Protein AF-A0A522ZAG3-F1 (afdb_monomer)

Nearest PDB structures (foldseek):
  4fet-assembly2_A  TM=7.327E-01  e=2.047E-03  Bacillus anthracis
  3m6j-assembly1_A  TM=2.205E-01  e=4.603E+00  Leptospirillum rubarum
  5a0l-assembly2_B  TM=2.179E-01  e=6.734E+00  Streptococcus pyogenes MGAS2096

Secondary structure (DSSP, 8-state):
----HHHHHHHHHHHHHHHTTS-HHHHHHHHHHHHHHHT-HHHH-TTTTTSTTHHHHHHTSTTTSGGGSTT-TTHHHHHHHHHHHHHH----GGGHHHHHHHHHHHTT-S--TTSS--EEEESSPPTT-SSSS-GGGGGSEEEEE-EEE-TTS-EEE-TTSEEEEETTS-TT--------

Solvent-accessible surface area (backbone atoms only — not comparable to full-atom values): 10221 Å² total; per-residue (Å²): 116,53,68,44,74,64,22,35,49,44,46,11,49,46,42,53,54,74,27,63,90,47,56,72,67,56,35,49,41,55,50,41,26,49,52,45,32,20,71,29,53,93,71,46,30,82,92,26,50,68,29,60,51,15,48,32,50,51,53,70,33,85,84,68,40,62,37,72,38,94,86,35,93,46,14,70,58,50,53,50,53,49,55,45,29,78,73,69,53,79,80,60,79,87,47,43,70,34,34,53,50,32,46,34,51,58,72,59,76,50,81,70,82,28,64,67,16,58,45,71,48,61,58,50,71,59,94,85,55,91,62,71,76,57,78,71,60,72,68,26,7,64,44,32,63,38,66,40,68,49,99,87,69,47,83,42,74,28,66,88,31,37,42,24,21,15,91,87,35,50,58,90,46,75,70,74,85,73,84,132

Sequence (180 aa):
MRYNDRDVFIMALTLYGEARGLDLEGQTKVAWVIRNRAERRAFVGSSWLGTEGAVAKVCLMPWQFSCWNDGDPNSGRLHTWLDEFDRRGGANMEILPFINLATSVLEGLVEDITNGADHYHTVRAPSWAQSWPPTWAKAYGVVACDTIVDGDGETIADPRGHVFYSSLVKPGEKSASIPS

Mean predicted aligned error: 4.46 Å

pLDDT: mean 92.25, std 10.92, range [27.86, 98.69]

Radius of gyration: 16.52 Å; Cα contacts (8 Å, |Δi|>4): 287; chains: 1; bounding box: 51×41×45 Å

Structure (mmCIF, N/CA/C/O backbone):
data_AF-A0A522ZAG3-F1
#
_entry.id   AF-A0A522ZAG3-F1
#
loop_
_atom_site.group_PDB
_atom_site.id
_atom_site.type_symbol
_atom_site.label_atom_id
_atom_site.label_alt_id
_atom_site.label_comp_id
_atom_site.label_asym_id
_atom_site.label_entity_id
_atom_site.label_seq_id
_atom_site.pdbx_PDB_ins_code
_atom_site.Cartn_x
_atom_site.Cartn_y
_atom_site.Cartn_z
_atom_site.occupancy
_atom_site.B_iso_or_equiv
_atom_site.auth_seq_id
_atom_site.auth_comp_id
_atom_site.auth_asym_id
_atom_site.auth_atom_id
_atom_site.pdbx_PDB_model_num
ATOM 1 N N . MET A 1 1 ? 7.229 13.146 -1.869 1.00 89.19 1 MET A N 1
ATOM 2 C CA . MET A 1 1 ? 8.481 12.371 -1.662 1.00 89.19 1 MET A CA 1
ATOM 3 C C . MET A 1 1 ? 9.235 12.218 -2.982 1.00 89.19 1 MET A C 1
ATOM 5 O O . MET A 1 1 ? 8.628 12.469 -4.011 1.00 89.19 1 MET A O 1
ATOM 9 N N . ARG A 1 2 ? 10.523 11.831 -2.990 1.00 95.25 2 ARG A N 1
ATOM 10 C CA . ARG A 1 2 ? 11.214 11.441 -4.240 1.00 95.25 2 ARG A CA 1
ATOM 11 C C . ARG A 1 2 ? 10.885 9.985 -4.574 1.00 95.25 2 ARG A C 1
ATOM 13 O O . ARG A 1 2 ? 10.856 9.163 -3.663 1.00 95.25 2 ARG A O 1
ATOM 20 N N . TYR A 1 3 ? 10.650 9.684 -5.845 1.00 97.81 3 TYR A N 1
ATOM 21 C CA . TYR A 1 3 ? 10.362 8.339 -6.344 1.00 97.81 3 TYR A CA 1
ATOM 22 C C . TYR A 1 3 ? 10.757 8.239 -7.828 1.00 97.81 3 TYR A C 1
ATOM 24 O O . TYR A 1 3 ? 10.993 9.263 -8.470 1.00 97.81 3 TYR A O 1
ATOM 32 N N . ASN A 1 4 ? 10.853 7.022 -8.363 1.00 97.25 4 ASN A N 1
ATOM 33 C CA . ASN A 1 4 ? 11.115 6.772 -9.786 1.00 97.25 4 ASN A CA 1
ATOM 34 C C . ASN A 1 4 ? 10.059 5.844 -10.415 1.00 97.25 4 ASN A C 1
ATOM 36 O O . ASN A 1 4 ? 9.191 5.313 -9.724 1.00 97.25 4 ASN A O 1
ATOM 40 N N . ASP A 1 5 ? 10.141 5.609 -11.725 1.00 97.00 5 ASP A N 1
ATOM 41 C CA . ASP A 1 5 ? 9.170 4.767 -12.443 1.00 97.00 5 ASP A CA 1
ATOM 42 C C . ASP A 1 5 ? 9.063 3.351 -11.858 1.00 97.00 5 ASP A C 1
ATOM 44 O O . ASP A 1 5 ? 7.985 2.757 -11.836 1.00 97.00 5 ASP A O 1
ATOM 48 N N . ARG A 1 6 ? 10.169 2.815 -11.331 1.00 97.25 6 ARG A N 1
ATOM 49 C CA . ARG A 1 6 ? 10.200 1.488 -10.712 1.00 97.25 6 ARG A CA 1
ATOM 50 C C . ARG A 1 6 ? 9.462 1.460 -9.373 1.00 97.25 6 ARG A C 1
ATOM 52 O O . ARG A 1 6 ? 8.788 0.476 -9.083 1.00 97.25 6 ARG A O 1
ATOM 59 N N . ASP A 1 7 ? 9.548 2.528 -8.579 1.00 98.56 7 ASP A N 1
ATOM 60 C CA . ASP A 1 7 ? 8.745 2.703 -7.362 1.00 98.56 7 ASP A CA 1
ATOM 61 C C . ASP A 1 7 ? 7.246 2.688 -7.682 1.00 98.56 7 ASP A C 1
ATOM 63 O O . ASP A 1 7 ? 6.494 1.944 -7.049 1.00 98.56 7 ASP A O 1
ATOM 67 N N . VAL A 1 8 ? 6.825 3.460 -8.692 1.00 98.38 8 VAL A N 1
ATOM 68 C CA . VAL A 1 8 ? 5.425 3.503 -9.151 1.00 98.38 8 VAL A CA 1
ATOM 69 C C . VAL A 1 8 ? 4.973 2.118 -9.592 1.00 98.38 8 VAL A C 1
ATOM 71 O O . VAL A 1 8 ? 3.916 1.647 -9.174 1.00 98.38 8 VAL A O 1
ATOM 74 N N . PHE A 1 9 ? 5.783 1.445 -10.411 1.00 98.31 9 PHE A N 1
ATOM 75 C CA . PHE A 1 9 ? 5.442 0.137 -10.952 1.00 98.31 9 PHE A CA 1
ATOM 76 C C . PHE A 1 9 ? 5.285 -0.917 -9.850 1.00 98.31 9 PHE A C 1
ATOM 78 O O . PHE A 1 9 ? 4.285 -1.629 -9.806 1.00 98.31 9 PHE A O 1
ATOM 85 N N . ILE A 1 10 ? 6.225 -0.982 -8.905 1.00 98.50 10 ILE A N 1
ATOM 86 C CA . ILE A 1 10 ? 6.167 -1.928 -7.784 1.00 98.50 10 ILE A CA 1
ATOM 87 C C . ILE A 1 10 ? 4.997 -1.620 -6.847 1.00 98.50 10 ILE A C 1
ATOM 89 O O . ILE A 1 10 ? 4.328 -2.544 -6.373 1.00 98.50 10 ILE A O 1
ATOM 93 N N . MET A 1 11 ? 4.715 -0.343 -6.589 1.00 98.69 11 MET A N 1
ATOM 94 C CA . MET A 1 11 ? 3.545 0.051 -5.809 1.00 98.69 11 MET A CA 1
ATOM 95 C C . MET A 1 11 ? 2.251 -0.372 -6.511 1.00 98.69 11 MET A C 1
ATOM 97 O O . MET A 1 11 ? 1.377 -0.948 -5.869 1.00 98.69 11 MET A O 1
ATOM 101 N N . ALA A 1 12 ? 2.152 -0.185 -7.829 1.00 98.56 12 ALA A N 1
ATOM 102 C CA . ALA A 1 12 ? 1.007 -0.627 -8.620 1.00 98.56 12 ALA A CA 1
ATOM 103 C C . ALA A 1 12 ? 0.822 -2.155 -8.589 1.00 98.56 12 ALA A C 1
ATOM 105 O O . ALA A 1 12 ? -0.296 -2.635 -8.406 1.00 98.56 12 ALA A O 1
ATOM 106 N N . LEU A 1 13 ? 1.909 -2.927 -8.702 1.00 98.19 13 LEU A N 1
ATOM 107 C CA . LEU A 1 13 ? 1.881 -4.387 -8.559 1.00 98.19 13 LEU A CA 1
ATOM 108 C C . LEU A 1 13 ? 1.417 -4.823 -7.166 1.00 98.19 13 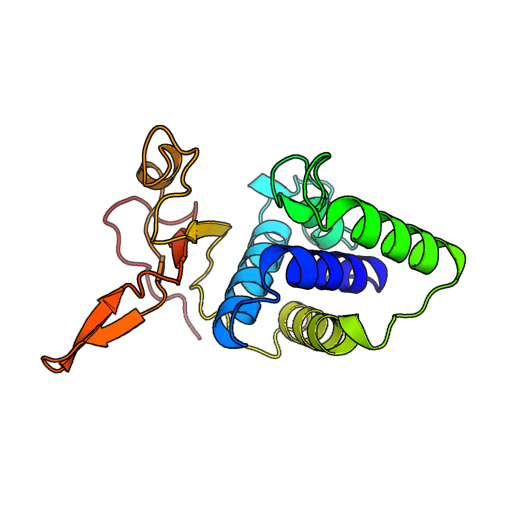LEU A C 1
ATOM 110 O O . LEU A 1 13 ? 0.615 -5.748 -7.038 1.00 98.19 13 LEU A O 1
ATOM 114 N N . THR A 1 14 ? 1.877 -4.122 -6.131 1.00 98.38 14 THR A N 1
ATOM 115 C CA . THR A 1 14 ? 1.467 -4.378 -4.747 1.00 98.38 14 THR A CA 1
ATOM 116 C C . THR A 1 14 ? -0.022 -4.089 -4.561 1.00 98.38 14 THR A C 1
ATOM 118 O O . THR A 1 14 ? -0.739 -4.922 -4.017 1.00 98.38 14 THR A O 1
ATOM 121 N N . LEU A 1 15 ? -0.529 -2.970 -5.088 1.00 98.19 15 LEU A N 1
ATOM 122 C CA . LEU A 1 15 ? -1.960 -2.649 -5.053 1.00 98.19 15 LEU A CA 1
ATOM 123 C C . LEU A 1 15 ? -2.804 -3.670 -5.824 1.00 98.19 15 LEU A C 1
ATOM 125 O O . LEU A 1 15 ? -3.869 -4.064 -5.353 1.00 98.19 15 LEU A O 1
ATOM 129 N N . TYR A 1 16 ? -2.324 -4.148 -6.972 1.00 97.50 16 TYR A N 1
ATOM 130 C CA . TYR A 1 16 ? -2.994 -5.219 -7.704 1.00 97.50 16 TYR A CA 1
ATOM 131 C C . TYR A 1 16 ? -3.060 -6.514 -6.876 1.00 97.50 16 TYR A C 1
ATOM 133 O O . TYR A 1 16 ? -4.100 -7.171 -6.830 1.00 97.50 16 TYR A O 1
ATOM 141 N N . GLY A 1 17 ? -1.963 -6.897 -6.219 1.00 96.00 17 GLY A N 1
ATOM 142 C CA . GLY A 1 17 ? -1.902 -8.111 -5.405 1.00 96.00 17 GLY A CA 1
ATOM 143 C C . GLY A 1 17 ? -2.760 -8.043 -4.141 1.00 96.00 17 GLY A C 1
ATOM 144 O O . GLY A 1 17 ? -3.457 -9.003 -3.820 1.00 96.00 17 GLY A O 1
ATOM 145 N N . GLU A 1 18 ? -2.731 -6.904 -3.457 1.00 94.94 18 GLU A N 1
ATOM 146 C CA . GLU A 1 18 ? -3.302 -6.735 -2.116 1.00 94.94 18 GLU A CA 1
ATOM 147 C C . GLU A 1 18 ? -4.720 -6.153 -2.129 1.00 94.94 18 GLU A C 1
ATOM 149 O O . GLU A 1 18 ? -5.526 -6.464 -1.256 1.00 94.94 18 GLU A O 1
ATOM 154 N N . ALA A 1 19 ? -5.047 -5.310 -3.112 1.00 94.81 19 ALA A N 1
ATOM 155 C CA . ALA A 1 19 ? -6.221 -4.441 -3.053 1.00 94.81 19 ALA A CA 1
ATOM 156 C C . ALA A 1 19 ? -7.123 -4.487 -4.298 1.00 94.81 19 ALA A C 1
ATOM 158 O O . ALA A 1 19 ? -8.147 -3.809 -4.314 1.00 94.81 19 ALA A O 1
ATOM 159 N N . ARG A 1 20 ? -6.832 -5.304 -5.326 1.00 94.62 20 ARG A N 1
ATOM 160 C CA . ARG A 1 20 ? -7.666 -5.351 -6.555 1.00 94.62 20 ARG A CA 1
ATOM 161 C C . ARG A 1 20 ? -9.140 -5.692 -6.323 1.00 94.62 20 ARG A C 1
ATOM 163 O O . ARG A 1 20 ? -9.973 -5.382 -7.164 1.00 94.62 20 ARG A O 1
ATOM 170 N N . GLY A 1 21 ? -9.443 -6.401 -5.235 1.00 92.25 21 GLY A N 1
ATOM 171 C CA . GLY A 1 21 ? -10.807 -6.785 -4.861 1.00 92.25 21 GLY A CA 1
ATOM 172 C C . GLY A 1 21 ? -11.548 -5.727 -4.042 1.00 92.25 21 GLY A C 1
ATOM 173 O O . GLY A 1 21 ? -12.712 -5.940 -3.717 1.00 92.25 21 GLY A O 1
ATOM 174 N N . LEU A 1 22 ? -10.876 -4.631 -3.685 1.00 92.75 22 LEU A N 1
ATOM 175 C CA . LEU A 1 22 ? -11.447 -3.506 -2.951 1.00 92.75 22 LEU A CA 1
ATOM 176 C C . LEU A 1 22 ? -11.963 -2.448 -3.925 1.00 92.75 22 LEU A C 1
ATOM 178 O O . LEU A 1 22 ? -11.565 -2.407 -5.093 1.00 92.75 22 LEU A O 1
ATOM 182 N N . ASP A 1 23 ? -12.829 -1.571 -3.431 1.00 94.19 23 ASP A N 1
ATOM 183 C CA . ASP A 1 23 ? -13.199 -0.357 -4.146 1.00 94.19 23 ASP A CA 1
ATOM 184 C C . ASP A 1 23 ? -12.038 0.656 -4.182 1.00 94.19 23 ASP A C 1
ATOM 186 O O . ASP A 1 23 ? -10.954 0.438 -3.630 1.00 94.19 23 ASP A O 1
ATOM 190 N N . LEU A 1 24 ? -12.250 1.776 -4.877 1.00 96.00 24 LEU A N 1
ATOM 191 C CA . LEU A 1 24 ? -11.217 2.797 -5.045 1.00 96.00 24 LEU A CA 1
ATOM 192 C C . LEU A 1 24 ? -10.775 3.403 -3.704 1.00 96.00 24 LEU A C 1
ATOM 194 O O . LEU A 1 24 ? -9.598 3.723 -3.546 1.00 96.00 24 LEU A O 1
ATOM 198 N N . GLU A 1 25 ? -11.687 3.544 -2.740 1.00 95.69 25 GLU A N 1
ATOM 199 C CA . GLU A 1 25 ? -11.364 4.062 -1.410 1.00 95.69 25 GLU A CA 1
ATOM 200 C C . GLU A 1 25 ? -10.425 3.101 -0.668 1.00 95.69 25 GLU A C 1
ATOM 202 O O . GLU A 1 25 ? -9.361 3.515 -0.204 1.00 95.69 25 GLU A O 1
ATOM 207 N N . GLY A 1 26 ? -10.746 1.804 -0.636 1.00 95.56 26 GLY A N 1
ATOM 208 C CA . GLY A 1 26 ? -9.893 0.782 -0.032 1.00 95.56 26 GLY A CA 1
ATOM 209 C C . GLY A 1 26 ? -8.518 0.685 -0.700 1.00 95.56 26 GLY A C 1
ATOM 210 O O . GLY A 1 26 ? -7.495 0.637 -0.015 1.00 95.56 26 GLY A O 1
ATOM 211 N N . GLN A 1 27 ? -8.464 0.741 -2.035 1.00 97.38 27 GLN A N 1
ATOM 212 C CA . GLN A 1 27 ? -7.196 0.787 -2.777 1.00 97.38 27 GLN A CA 1
ATOM 213 C C . GLN A 1 27 ? -6.372 2.032 -2.418 1.00 97.38 27 GLN A C 1
ATOM 215 O O . GLN A 1 27 ? -5.162 1.937 -2.203 1.00 97.38 27 GLN A O 1
ATOM 220 N N . THR A 1 28 ? -7.026 3.191 -2.301 1.00 98.25 28 THR A N 1
ATOM 221 C CA . THR A 1 28 ? -6.394 4.460 -1.911 1.00 98.25 28 THR A CA 1
ATOM 222 C C . THR A 1 28 ? -5.814 4.380 -0.500 1.00 98.25 28 THR A C 1
ATOM 224 O O . THR A 1 28 ? -4.689 4.824 -0.273 1.00 98.25 28 THR A O 1
ATOM 227 N N . LYS A 1 29 ? -6.524 3.751 0.444 1.00 97.88 29 LYS A N 1
ATOM 228 C CA . LYS A 1 29 ? -6.031 3.540 1.812 1.00 97.88 29 LYS A CA 1
ATOM 229 C C . LYS A 1 29 ? -4.769 2.671 1.843 1.00 97.88 29 LYS A C 1
ATOM 231 O O . LYS A 1 29 ? -3.796 3.025 2.508 1.00 97.88 29 LYS A O 1
ATOM 236 N N . VAL A 1 30 ? -4.733 1.569 1.088 1.00 98.00 30 VAL A N 1
ATOM 237 C CA . VAL A 1 30 ? -3.531 0.714 0.985 1.00 98.00 30 VAL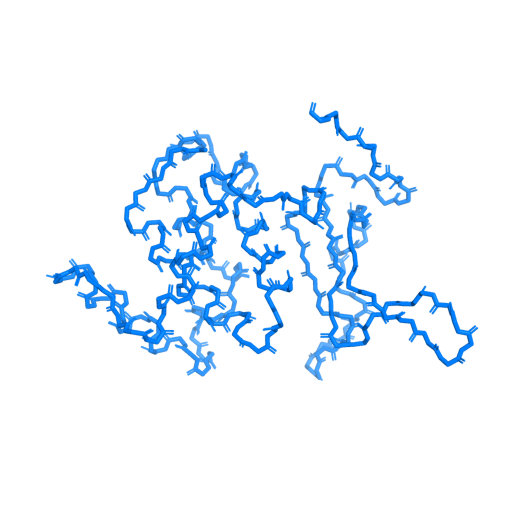 A CA 1
ATOM 238 C C . VAL A 1 30 ? -2.362 1.475 0.346 1.00 98.00 30 VAL A C 1
ATOM 240 O O . VAL A 1 30 ? -1.230 1.390 0.828 1.00 98.00 30 VAL A O 1
ATOM 243 N N . ALA A 1 31 ? -2.630 2.270 -0.693 1.00 98.56 31 ALA A N 1
ATOM 244 C CA . ALA A 1 31 ? -1.625 3.114 -1.334 1.00 98.56 31 ALA A CA 1
ATOM 245 C C . ALA A 1 31 ? -1.010 4.121 -0.345 1.00 98.56 31 ALA A C 1
ATOM 247 O O . ALA A 1 31 ? 0.214 4.272 -0.281 1.00 98.56 31 ALA A O 1
ATOM 248 N N . TRP A 1 32 ? -1.839 4.755 0.483 1.00 98.56 32 TRP A N 1
ATOM 249 C CA . TRP A 1 32 ? -1.371 5.662 1.526 1.00 98.56 32 TRP A CA 1
ATOM 250 C C . TRP A 1 32 ? -0.550 4.968 2.606 1.00 98.56 32 TRP A C 1
ATOM 252 O O . TRP A 1 32 ? 0.491 5.496 2.988 1.00 98.56 32 TRP A O 1
ATOM 262 N N . VAL A 1 33 ? -0.912 3.752 3.025 1.00 98.62 33 VAL A N 1
ATOM 263 C CA . VAL A 1 33 ? -0.074 2.961 3.945 1.00 98.62 33 VAL A CA 1
ATOM 264 C C . VAL A 1 33 ? 1.329 2.739 3.372 1.00 98.62 33 VAL A C 1
ATOM 266 O O . VAL A 1 33 ? 2.317 2.908 4.090 1.00 98.62 33 VAL A O 1
ATOM 269 N N . ILE A 1 34 ? 1.448 2.397 2.084 1.00 98.69 34 ILE A N 1
ATOM 270 C CA . ILE A 1 34 ? 2.752 2.221 1.419 1.00 98.69 34 ILE A CA 1
ATOM 271 C C . ILE A 1 34 ? 3.561 3.523 1.468 1.00 98.69 34 ILE A C 1
ATOM 273 O O . ILE A 1 34 ? 4.721 3.511 1.892 1.00 98.69 34 ILE A O 1
ATOM 277 N N . ARG A 1 35 ? 2.949 4.648 1.081 1.00 98.50 35 ARG A N 1
ATOM 278 C CA . ARG A 1 35 ? 3.596 5.967 1.109 1.00 98.50 35 ARG A CA 1
ATOM 279 C C . ARG A 1 35 ? 4.026 6.360 2.527 1.00 98.50 35 ARG A C 1
ATOM 281 O O . ARG A 1 35 ? 5.183 6.719 2.739 1.00 98.50 35 ARG A O 1
ATOM 288 N N . ASN A 1 36 ? 3.143 6.202 3.508 1.00 98.31 36 ASN A N 1
ATOM 289 C CA . ASN A 1 36 ? 3.397 6.516 4.913 1.00 98.31 36 ASN A CA 1
ATOM 290 C C . ASN A 1 36 ? 4.550 5.688 5.490 1.00 98.31 36 ASN A C 1
ATOM 292 O O . ASN A 1 36 ? 5.375 6.216 6.237 1.00 98.31 36 ASN A O 1
ATOM 296 N N . ARG A 1 37 ? 4.654 4.403 5.129 1.00 98.31 37 ARG A N 1
ATOM 297 C CA . ARG A 1 37 ? 5.810 3.561 5.476 1.00 98.31 37 ARG A CA 1
ATOM 298 C C . ARG A 1 37 ? 7.088 4.063 4.805 1.00 98.31 37 ARG A C 1
ATOM 300 O O . ARG A 1 37 ? 8.125 4.136 5.460 1.00 98.31 37 ARG A O 1
ATOM 307 N N . ALA A 1 38 ? 7.030 4.445 3.530 1.00 98.19 38 ALA A N 1
ATOM 308 C CA . ALA A 1 38 ? 8.201 4.919 2.789 1.00 98.19 38 ALA A CA 1
ATOM 309 C C . ALA A 1 38 ? 8.757 6.250 3.336 1.00 98.19 38 ALA A C 1
ATOM 311 O O . ALA A 1 38 ? 9.957 6.513 3.250 1.00 98.19 38 ALA A O 1
ATOM 312 N N . GLU A 1 39 ? 7.906 7.056 3.972 1.00 97.00 39 GLU A N 1
ATOM 313 C CA . GLU A 1 39 ? 8.272 8.302 4.655 1.00 97.00 39 GLU A CA 1
ATOM 314 C C . GLU A 1 39 ? 8.669 8.095 6.136 1.00 97.00 39 GLU A C 1
ATOM 316 O O . GLU A 1 39 ? 9.029 9.048 6.831 1.00 97.00 39 GLU A O 1
ATOM 321 N N . ARG A 1 40 ? 8.683 6.851 6.640 1.00 95.69 40 ARG A N 1
ATOM 322 C CA . ARG A 1 40 ? 9.041 6.527 8.031 1.00 95.69 40 ARG A CA 1
ATOM 323 C C . ARG A 1 40 ? 10.379 5.814 8.133 1.00 95.69 40 ARG A C 1
ATOM 325 O O . ARG A 1 40 ? 10.555 4.681 7.685 1.00 95.69 40 ARG A O 1
ATOM 332 N N . ARG A 1 41 ? 11.302 6.419 8.890 1.00 95.44 41 ARG A N 1
ATOM 333 C CA . ARG A 1 41 ? 12.617 5.830 9.212 1.00 95.44 41 ARG A CA 1
ATOM 334 C C . ARG A 1 41 ? 12.513 4.417 9.800 1.00 95.44 41 ARG A C 1
ATOM 336 O O . ARG A 1 41 ? 13.399 3.612 9.547 1.00 95.44 41 ARG A O 1
ATOM 343 N N . ALA A 1 42 ? 11.453 4.117 10.554 1.00 94.94 42 ALA A N 1
ATOM 344 C CA . ALA A 1 42 ? 11.228 2.796 11.144 1.00 94.94 42 ALA A CA 1
ATOM 345 C C . ALA A 1 42 ? 11.074 1.674 10.098 1.00 94.94 42 ALA A C 1
ATOM 347 O O . ALA A 1 42 ? 11.430 0.537 10.387 1.00 94.94 42 ALA A O 1
ATOM 348 N N . PHE A 1 43 ? 10.599 1.992 8.889 1.00 95.88 43 PHE A N 1
ATOM 349 C CA . PHE A 1 43 ? 10.402 1.018 7.814 1.00 95.88 43 PHE A CA 1
ATOM 350 C C . PHE A 1 43 ? 11.567 1.021 6.825 1.00 95.88 43 PHE A C 1
ATOM 352 O O . PHE A 1 43 ? 12.082 -0.031 6.462 1.00 95.88 43 PHE A O 1
ATOM 359 N N . VAL A 1 44 ? 12.025 2.196 6.387 1.00 96.25 44 VAL A N 1
ATOM 360 C CA . VAL A 1 44 ? 13.040 2.271 5.320 1.00 96.25 44 VAL A CA 1
ATOM 361 C C . VAL A 1 44 ? 14.472 2.445 5.834 1.00 96.25 44 VAL A C 1
ATOM 363 O O . VAL A 1 44 ? 15.431 2.144 5.123 1.00 96.25 44 VAL A O 1
ATOM 366 N N . GLY A 1 45 ? 14.652 2.861 7.087 1.00 96.12 45 GLY A N 1
ATOM 367 C CA . GLY A 1 45 ? 15.959 3.195 7.646 1.00 96.12 45 GLY A CA 1
ATOM 368 C C . GLY A 1 45 ? 16.529 4.514 7.110 1.00 96.12 45 GLY A C 1
ATOM 369 O O . GLY A 1 45 ? 16.029 5.112 6.160 1.00 96.12 45 GLY A O 1
ATOM 370 N N . SER A 1 46 ? 17.604 4.991 7.739 1.00 95.06 46 SER A N 1
ATOM 371 C CA . SER A 1 46 ? 18.186 6.315 7.460 1.00 95.06 46 SER A CA 1
ATOM 372 C C . SER A 1 46 ? 18.679 6.494 6.022 1.00 95.06 46 SER A C 1
ATOM 374 O O . SER A 1 46 ? 18.570 7.588 5.488 1.00 95.06 46 SER A O 1
ATOM 376 N N . SER A 1 47 ? 19.224 5.440 5.410 1.00 94.31 47 SER A N 1
ATOM 377 C CA . SER A 1 47 ? 19.840 5.507 4.076 1.00 94.31 47 SER A CA 1
ATOM 378 C C . SER A 1 47 ? 18.833 5.618 2.933 1.00 94.31 47 SER A C 1
ATOM 380 O O . SER A 1 47 ? 19.214 6.036 1.848 1.00 94.31 47 SER A O 1
ATOM 382 N N . TRP A 1 48 ? 17.580 5.231 3.173 1.00 94.12 48 TRP A N 1
ATOM 383 C CA . TRP A 1 48 ? 16.513 5.227 2.167 1.00 94.12 48 TRP A CA 1
ATOM 384 C C . TRP A 1 48 ? 15.471 6.321 2.409 1.00 94.12 48 TRP A C 1
ATOM 386 O O . TRP A 1 48 ? 14.633 6.589 1.556 1.00 94.12 48 TRP A O 1
ATOM 396 N N . LEU A 1 49 ? 15.484 6.957 3.582 1.00 95.44 49 LEU A N 1
ATOM 397 C CA . LEU A 1 49 ? 14.497 7.974 3.916 1.00 95.44 49 LEU A CA 1
ATOM 398 C C . LEU A 1 49 ? 14.605 9.166 2.954 1.00 95.44 49 LEU A C 1
ATOM 400 O O . LEU A 1 49 ? 15.635 9.834 2.896 1.00 95.44 49 LEU A O 1
ATOM 404 N N . GLY A 1 50 ? 13.520 9.443 2.227 1.00 92.00 50 GLY A N 1
ATOM 405 C CA . GLY A 1 50 ? 13.451 10.539 1.257 1.00 92.00 50 GLY A CA 1
ATOM 406 C C . GLY A 1 50 ? 14.187 10.275 -0.062 1.00 92.00 50 GLY A C 1
ATOM 407 O O . GLY A 1 50 ? 14.318 11.199 -0.870 1.00 92.00 50 GLY A O 1
ATOM 408 N N . THR A 1 51 ? 14.665 9.050 -0.296 1.00 96.25 51 THR A N 1
ATOM 409 C CA . THR A 1 51 ? 15.309 8.664 -1.555 1.00 96.25 51 THR A CA 1
ATOM 410 C C . THR A 1 51 ? 14.318 8.004 -2.504 1.00 96.25 51 THR A C 1
ATOM 412 O O . THR A 1 51 ? 13.320 7.417 -2.090 1.00 96.25 51 THR A O 1
ATOM 415 N N . GLU A 1 52 ? 14.654 8.031 -3.790 1.00 97.06 52 GLU A N 1
ATOM 416 C CA . GLU A 1 52 ? 14.086 7.092 -4.757 1.00 97.06 52 GLU A CA 1
ATOM 417 C C . GLU A 1 52 ? 14.395 5.651 -4.299 1.00 97.06 52 GLU A C 1
ATOM 419 O O . GLU A 1 52 ? 15.414 5.400 -3.644 1.00 97.06 52 GLU A O 1
ATOM 424 N N . GLY A 1 53 ? 13.500 4.707 -4.579 1.00 97.44 53 GLY A N 1
ATOM 425 C CA . GLY A 1 53 ? 13.592 3.315 -4.135 1.00 97.44 53 GLY A CA 1
ATOM 426 C C . GLY A 1 53 ? 12.998 3.033 -2.750 1.00 97.44 53 GLY A C 1
ATOM 427 O O . GLY A 1 53 ? 12.854 1.866 -2.380 1.00 97.44 53 GLY A O 1
ATOM 428 N N . ALA A 1 54 ? 12.640 4.056 -1.964 1.00 98.12 54 ALA A N 1
ATOM 429 C CA . ALA A 1 54 ? 12.036 3.868 -0.640 1.00 98.12 54 ALA A CA 1
ATOM 430 C C . ALA A 1 54 ? 10.679 3.146 -0.715 1.00 98.12 54 ALA A C 1
ATOM 432 O O . ALA A 1 54 ? 10.377 2.297 0.126 1.00 98.12 54 ALA A O 1
ATOM 433 N N . VAL A 1 55 ? 9.886 3.444 -1.748 1.00 98.62 55 VAL A N 1
ATOM 434 C CA . VAL A 1 55 ? 8.578 2.819 -1.995 1.00 98.62 55 VAL A CA 1
ATOM 435 C C . VAL A 1 55 ? 8.760 1.356 -2.383 1.00 98.62 55 VAL A C 1
ATOM 437 O O . VAL A 1 55 ? 8.169 0.474 -1.756 1.00 98.62 55 VAL A O 1
ATOM 440 N N . ALA A 1 56 ? 9.635 1.079 -3.356 1.00 98.25 56 ALA A N 1
ATOM 441 C CA . ALA A 1 56 ? 9.969 -0.278 -3.766 1.00 98.25 56 ALA A CA 1
ATOM 442 C C . ALA A 1 56 ? 10.487 -1.113 -2.587 1.00 98.25 56 ALA A C 1
ATOM 444 O O . ALA A 1 56 ? 10.089 -2.265 -2.416 1.00 98.25 56 ALA A O 1
ATOM 445 N N . LYS A 1 57 ? 11.328 -0.520 -1.730 1.00 97.69 57 LYS A N 1
ATOM 446 C CA . LYS A 1 57 ? 11.837 -1.166 -0.516 1.00 97.69 57 LYS A CA 1
ATOM 447 C C . LYS A 1 57 ? 10.714 -1.587 0.430 1.00 97.69 57 LYS A C 1
ATOM 449 O O . LYS A 1 57 ? 10.777 -2.691 0.956 1.00 97.69 57 LYS A O 1
ATOM 454 N N . VAL A 1 58 ? 9.727 -0.723 0.670 1.00 98.12 58 VAL A N 1
ATOM 455 C CA . VAL A 1 58 ? 8.570 -1.040 1.524 1.00 98.12 58 VAL A CA 1
ATOM 456 C C . VAL A 1 58 ? 7.754 -2.185 0.936 1.00 98.12 58 VAL A C 1
ATOM 458 O O . VAL A 1 58 ? 7.419 -3.124 1.653 1.00 98.12 58 VAL A O 1
ATOM 461 N N . CYS A 1 59 ? 7.460 -2.115 -0.361 1.00 98.31 59 CYS A N 1
ATOM 462 C CA . CYS A 1 59 ? 6.630 -3.097 -1.051 1.00 98.31 59 CYS A CA 1
ATOM 463 C C . CYS A 1 59 ? 7.266 -4.494 -1.078 1.00 98.31 59 CYS A C 1
ATOM 465 O O . CYS A 1 59 ? 6.597 -5.482 -0.800 1.00 98.31 59 CYS A O 1
ATOM 467 N N . LEU A 1 60 ? 8.566 -4.569 -1.382 1.00 96.81 60 LEU A N 1
ATOM 468 C CA . LEU A 1 60 ? 9.303 -5.827 -1.551 1.00 96.81 60 LEU A CA 1
ATOM 469 C C . LEU A 1 60 ? 9.909 -6.369 -0.251 1.00 96.81 60 LEU A C 1
ATOM 471 O O . LEU A 1 60 ? 10.591 -7.396 -0.264 1.00 96.81 60 LEU A O 1
ATOM 475 N N . MET A 1 61 ? 9.733 -5.674 0.873 1.00 94.44 61 MET A N 1
ATOM 476 C CA . MET A 1 61 ? 10.261 -6.153 2.142 1.00 94.44 61 MET A CA 1
ATOM 477 C C . MET A 1 61 ? 9.536 -7.446 2.552 1.00 94.44 61 MET A C 1
ATOM 479 O O . MET A 1 61 ? 8.301 -7.478 2.534 1.00 94.44 61 MET A O 1
ATOM 483 N N . PRO A 1 62 ? 10.275 -8.491 2.981 1.00 90.06 62 PRO A N 1
ATOM 484 C CA . PRO A 1 62 ? 9.674 -9.753 3.387 1.00 90.06 62 PRO A CA 1
ATOM 485 C C . PRO A 1 62 ? 8.535 -9.553 4.384 1.00 90.06 62 PRO A C 1
ATOM 487 O O . PRO A 1 62 ? 8.679 -8.817 5.366 1.00 90.06 62 PRO A O 1
ATOM 490 N N . TRP A 1 63 ? 7.416 -10.231 4.128 1.00 85.06 63 TRP A N 1
ATOM 491 C CA . TRP A 1 63 ? 6.229 -10.244 4.989 1.00 85.06 63 TRP A CA 1
ATOM 492 C C . TRP A 1 63 ? 5.479 -8.910 5.132 1.00 85.06 63 TRP A C 1
ATOM 494 O O . TRP A 1 63 ? 4.496 -8.873 5.868 1.00 85.06 63 TRP A O 1
ATOM 504 N N . GLN A 1 64 ? 5.886 -7.829 4.449 1.00 92.81 64 GLN A N 1
ATOM 505 C CA . GLN A 1 64 ? 5.137 -6.563 4.488 1.00 92.81 64 GLN A CA 1
ATOM 506 C C . GLN A 1 64 ? 3.869 -6.602 3.638 1.00 92.81 64 GLN A C 1
ATOM 508 O O . GLN A 1 64 ? 2.857 -6.037 4.052 1.00 92.81 64 GLN A O 1
ATOM 513 N N . PHE A 1 65 ? 3.937 -7.273 2.486 1.00 95.25 65 PHE A N 1
ATOM 514 C CA . PHE A 1 65 ? 2.815 -7.515 1.584 1.00 95.25 65 PHE A CA 1
ATOM 515 C C . PHE A 1 65 ? 2.890 -8.956 1.098 1.00 95.25 65 PHE A C 1
ATOM 517 O O . PHE A 1 65 ? 3.875 -9.381 0.488 1.00 95.25 65 PHE A O 1
ATOM 524 N N . SER A 1 66 ? 1.868 -9.730 1.447 1.00 91.19 66 SER A N 1
ATOM 525 C CA . SER A 1 66 ? 1.835 -11.172 1.223 1.00 91.19 66 SER A CA 1
ATOM 526 C C . SER A 1 66 ? 1.843 -11.555 -0.249 1.00 91.19 66 SER A C 1
ATOM 5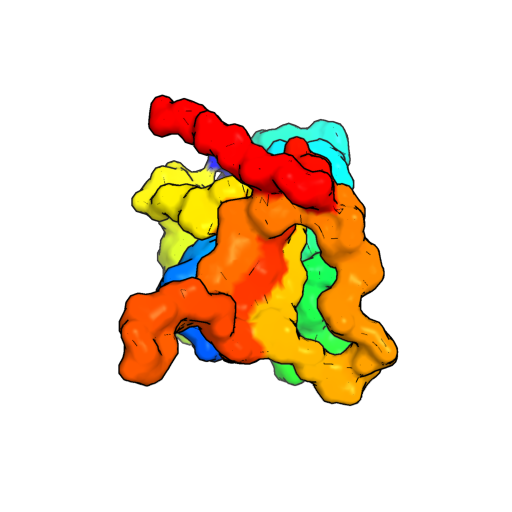28 O O . SER A 1 66 ? 2.376 -12.613 -0.580 1.00 91.19 66 SER A O 1
ATOM 530 N N . CYS A 1 67 ? 1.358 -10.671 -1.126 1.00 94.94 67 CYS A N 1
ATOM 531 C CA . CYS A 1 67 ? 1.298 -10.903 -2.563 1.00 94.94 67 CYS A CA 1
ATOM 532 C C . CYS A 1 67 ? 2.659 -11.198 -3.216 1.00 94.94 67 CYS A C 1
ATOM 534 O O . CYS A 1 67 ? 2.692 -11.767 -4.303 1.00 94.94 67 CYS A O 1
ATOM 536 N N . TRP A 1 68 ? 3.774 -10.829 -2.574 1.00 96.19 68 TRP A N 1
ATOM 537 C CA . TRP A 1 68 ? 5.135 -11.089 -3.061 1.00 96.19 68 TRP A CA 1
ATOM 538 C C . TRP A 1 68 ? 5.735 -12.413 -2.574 1.00 96.19 68 TRP A C 1
ATOM 540 O O . TRP A 1 68 ? 6.759 -12.848 -3.106 1.00 96.19 68 TRP A O 1
ATOM 550 N N . ASN A 1 69 ? 5.137 -13.046 -1.562 1.00 91.50 69 ASN A N 1
ATOM 551 C CA . ASN A 1 69 ? 5.693 -14.234 -0.921 1.00 91.50 69 ASN A CA 1
ATOM 552 C C . ASN A 1 69 ? 5.430 -15.505 -1.738 1.00 91.50 69 ASN A C 1
ATOM 554 O O . ASN A 1 69 ? 4.421 -15.633 -2.436 1.00 91.50 69 ASN A O 1
ATOM 558 N N . ASP A 1 70 ? 6.314 -16.489 -1.586 1.00 84.56 70 ASP A N 1
ATOM 559 C CA . ASP A 1 70 ? 6.120 -17.821 -2.152 1.00 84.56 70 ASP A CA 1
ATOM 560 C C . ASP A 1 70 ? 4.854 -18.468 -1.568 1.00 84.56 70 ASP A C 1
ATOM 562 O O . ASP A 1 70 ? 4.686 -18.568 -0.352 1.00 84.56 70 ASP A O 1
ATOM 566 N N . GLY A 1 71 ? 3.950 -18.904 -2.448 1.00 82.44 71 GLY A N 1
ATOM 567 C CA . GLY A 1 71 ? 2.667 -19.509 -2.078 1.00 82.44 71 GLY A CA 1
ATOM 568 C C . GLY A 1 71 ? 1.457 -18.581 -2.206 1.00 82.44 71 GLY A C 1
ATOM 569 O O . GLY A 1 71 ? 0.332 -19.083 -2.198 1.00 82.44 71 GLY A O 1
ATOM 570 N N . ASP A 1 72 ? 1.651 -17.271 -2.395 1.00 90.12 72 ASP A N 1
ATOM 571 C CA . ASP A 1 72 ? 0.545 -16.400 -2.799 1.00 90.12 72 ASP A CA 1
ATOM 572 C C . ASP A 1 72 ? 0.165 -16.661 -4.274 1.00 90.12 72 ASP A C 1
ATOM 574 O O . ASP A 1 72 ? 1.055 -16.714 -5.132 1.00 90.12 72 ASP A O 1
ATOM 578 N N . PRO A 1 73 ? -1.134 -16.797 -4.615 1.00 90.69 73 PRO A N 1
ATOM 579 C CA . PRO A 1 73 ? -1.570 -17.047 -5.991 1.00 90.69 73 PRO A CA 1
ATOM 580 C C . PRO A 1 73 ? -1.131 -15.983 -7.008 1.00 90.69 73 PRO A C 1
ATOM 582 O O . PRO A 1 73 ? -1.059 -16.274 -8.203 1.00 90.69 73 PRO A O 1
ATOM 585 N N . ASN A 1 74 ? -0.865 -14.752 -6.565 1.00 92.38 74 ASN A N 1
ATOM 586 C CA . ASN A 1 74 ? -0.442 -13.652 -7.426 1.00 92.38 74 ASN A CA 1
ATOM 587 C C . ASN A 1 74 ? 1.080 -13.563 -7.580 1.00 92.38 74 ASN A C 1
ATOM 589 O O . ASN A 1 74 ? 1.531 -13.021 -8.588 1.00 92.38 74 ASN A O 1
ATOM 593 N N . SER A 1 75 ? 1.861 -14.112 -6.644 1.00 94.00 75 SER A N 1
ATOM 594 C CA . SER A 1 75 ? 3.315 -13.899 -6.553 1.00 94.00 75 SER A CA 1
ATOM 595 C C . SER A 1 75 ? 4.045 -14.166 -7.870 1.00 94.00 75 SER A C 1
ATOM 597 O O . SER A 1 75 ? 4.713 -13.279 -8.402 1.00 94.00 75 SER A O 1
ATOM 599 N N . GLY A 1 76 ? 3.824 -15.332 -8.491 1.00 95.06 76 GLY A N 1
ATOM 600 C CA . GLY A 1 76 ? 4.474 -15.673 -9.763 1.00 95.06 76 GLY A CA 1
ATOM 601 C C . GLY A 1 76 ? 4.166 -14.686 -10.898 1.00 95.06 76 GLY A C 1
ATOM 602 O O . GLY A 1 76 ? 5.045 -14.361 -11.698 1.00 95.06 76 GLY A O 1
ATOM 603 N N . ARG A 1 77 ? 2.938 -14.155 -10.951 1.00 94.25 77 ARG A N 1
ATOM 604 C CA . ARG A 1 77 ? 2.540 -13.148 -11.945 1.00 94.25 77 ARG A CA 1
ATOM 605 C C . ARG A 1 77 ? 3.202 -11.800 -11.669 1.00 94.25 77 ARG A C 1
ATOM 607 O O . ARG A 1 77 ? 3.696 -11.185 -12.609 1.00 94.25 77 ARG A O 1
ATOM 614 N N . LEU A 1 78 ? 3.228 -11.359 -10.410 1.00 96.00 78 LEU A N 1
ATOM 615 C CA . LEU A 1 78 ? 3.844 -10.085 -10.028 1.00 96.00 78 LEU A CA 1
ATOM 616 C C . LEU A 1 78 ? 5.344 -10.076 -10.336 1.00 96.00 78 LEU A C 1
ATOM 618 O O . LEU A 1 78 ? 5.821 -9.135 -10.966 1.00 96.00 78 LEU A O 1
ATOM 622 N N . HIS A 1 79 ? 6.064 -11.145 -9.976 1.00 95.94 79 HIS A N 1
ATOM 623 C CA . HIS A 1 79 ? 7.487 -11.296 -10.306 1.00 95.94 79 HIS A CA 1
ATOM 624 C C . HIS A 1 79 ? 7.722 -11.317 -11.819 1.00 95.94 79 HIS A C 1
ATOM 626 O O . HIS A 1 79 ? 8.605 -10.623 -12.308 1.00 95.94 79 HIS A O 1
ATOM 632 N N . THR A 1 80 ? 6.876 -12.021 -12.581 1.00 95.38 80 THR A N 1
ATOM 633 C CA . THR A 1 80 ? 6.968 -12.034 -14.053 1.00 95.38 80 THR A CA 1
ATOM 634 C C . THR A 1 80 ? 6.822 -10.629 -14.644 1.00 95.38 80 THR A C 1
ATOM 636 O O . THR A 1 8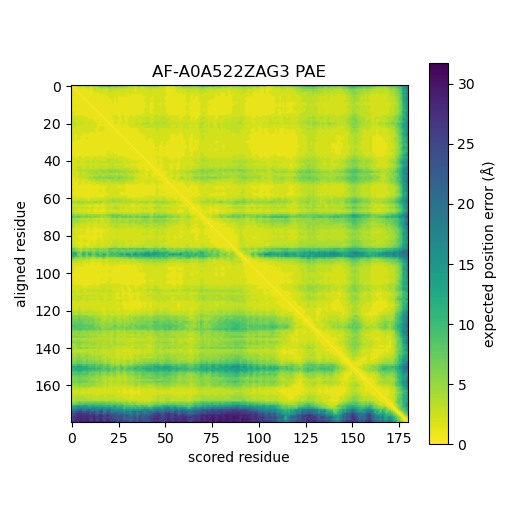0 ? 7.618 -10.229 -15.492 1.00 95.38 80 THR A O 1
ATOM 639 N N . TRP A 1 81 ? 5.826 -9.860 -14.196 1.00 95.81 81 TRP A N 1
ATOM 640 C CA . TRP A 1 81 ? 5.608 -8.497 -14.684 1.00 95.81 81 TRP A CA 1
ATOM 641 C C . TRP A 1 81 ? 6.717 -7.531 -14.263 1.00 95.81 81 TRP A C 1
ATOM 643 O O . TRP A 1 81 ? 7.098 -6.672 -15.057 1.00 95.81 81 TRP A O 1
ATOM 653 N N . LEU A 1 82 ? 7.264 -7.677 -13.052 1.00 96.50 82 LEU A N 1
ATOM 654 C CA . LEU A 1 82 ? 8.408 -6.885 -12.603 1.00 96.50 82 LEU A CA 1
ATOM 655 C C . LEU A 1 82 ? 9.661 -7.177 -13.441 1.00 96.50 82 LEU A C 1
ATOM 657 O O . LEU A 1 82 ? 10.299 -6.242 -13.916 1.00 96.50 82 LEU A O 1
ATOM 661 N N . ASP A 1 83 ? 9.962 -8.450 -13.702 1.00 96.00 83 ASP A N 1
ATOM 662 C CA . ASP A 1 83 ? 11.086 -8.858 -14.554 1.00 96.00 83 ASP A CA 1
ATOM 663 C C . ASP A 1 83 ? 10.937 -8.352 -15.998 1.00 96.00 83 ASP A C 1
ATOM 665 O O . ASP A 1 83 ? 11.918 -8.031 -16.677 1.00 96.00 83 ASP A O 1
ATOM 669 N N . GLU A 1 84 ? 9.709 -8.310 -16.515 1.00 94.75 84 GLU A N 1
ATOM 670 C CA . GLU A 1 84 ? 9.412 -7.734 -17.827 1.00 94.75 84 GLU A CA 1
ATOM 671 C C . GLU A 1 84 ? 9.639 -6.225 -17.858 1.00 94.75 84 GLU A C 1
ATOM 673 O O . GLU A 1 84 ? 10.305 -5.743 -18.782 1.00 94.75 84 GLU A O 1
ATOM 678 N N . PHE A 1 85 ? 9.150 -5.508 -16.846 1.00 95.19 85 PHE A N 1
ATOM 679 C CA . PHE A 1 85 ? 9.372 -4.076 -16.687 1.00 95.19 85 PHE A CA 1
ATOM 680 C C . PHE A 1 85 ? 10.862 -3.747 -16.569 1.00 95.19 85 PHE A C 1
ATOM 682 O O . PHE A 1 85 ? 11.356 -2.907 -17.316 1.00 95.19 85 PHE A O 1
ATOM 689 N N . ASP A 1 86 ? 11.609 -4.461 -15.725 1.00 95.19 86 ASP A N 1
ATOM 690 C CA . ASP A 1 86 ? 13.043 -4.221 -15.530 1.00 95.19 86 ASP A CA 1
ATOM 691 C C . ASP A 1 86 ? 13.850 -4.472 -16.825 1.00 95.19 86 ASP A C 1
ATOM 693 O O . ASP A 1 86 ? 14.859 -3.810 -17.073 1.00 95.19 86 ASP A O 1
ATOM 697 N N . ARG A 1 87 ? 13.401 -5.387 -17.701 1.00 95.12 87 ARG A N 1
ATOM 698 C CA . ARG A 1 87 ? 14.070 -5.673 -18.987 1.00 95.12 87 ARG A CA 1
ATOM 699 C C . ARG A 1 87 ? 13.672 -4.758 -20.140 1.00 95.12 87 ARG A C 1
ATOM 701 O O . ARG A 1 87 ? 14.480 -4.567 -21.048 1.00 95.12 87 ARG A O 1
ATOM 708 N N . ARG A 1 88 ? 12.410 -4.334 -20.213 1.00 92.44 88 ARG A N 1
ATOM 709 C CA . ARG A 1 88 ? 11.834 -3.707 -21.421 1.00 92.44 88 ARG A CA 1
ATOM 710 C C . ARG A 1 88 ? 11.162 -2.362 -21.160 1.00 92.44 88 ARG A C 1
ATOM 712 O O . ARG A 1 88 ? 10.906 -1.637 -22.117 1.00 92.44 88 ARG A O 1
ATOM 719 N N . GLY A 1 89 ? 10.889 -2.036 -19.902 1.00 88.25 89 GLY A N 1
ATOM 720 C CA . GLY A 1 89 ? 10.001 -0.948 -19.512 1.00 88.25 89 GLY A CA 1
ATOM 721 C C . GLY A 1 89 ? 8.546 -1.189 -19.927 1.00 88.25 89 GLY A C 1
ATOM 722 O O . GLY A 1 89 ? 8.207 -2.177 -20.583 1.00 88.25 89 GLY A O 1
ATOM 723 N N . GLY A 1 90 ? 7.682 -0.239 -19.564 1.00 78.81 90 GLY A N 1
ATOM 724 C CA . GLY A 1 90 ? 6.266 -0.236 -19.937 1.00 78.81 90 GLY A CA 1
ATOM 725 C C . GLY A 1 90 ? 5.374 -1.113 -19.053 1.00 78.81 90 GLY A C 1
ATOM 726 O O . GLY A 1 90 ? 5.840 -1.946 -18.283 1.00 78.81 90 GLY A O 1
ATOM 727 N N . ALA A 1 91 ? 4.063 -0.898 -19.154 1.00 76.56 91 ALA A N 1
ATOM 728 C CA . ALA A 1 91 ? 3.066 -1.551 -18.314 1.00 76.56 91 ALA A CA 1
ATOM 729 C C . ALA A 1 91 ? 2.003 -2.287 -19.134 1.00 76.56 91 ALA A C 1
ATOM 731 O O . ALA A 1 91 ? 1.608 -1.838 -20.210 1.00 76.56 91 ALA A O 1
ATOM 732 N N . ASN A 1 92 ? 1.502 -3.399 -18.591 1.00 80.50 92 ASN A N 1
ATOM 733 C CA . ASN A 1 92 ? 0.287 -4.046 -19.083 1.00 80.50 92 ASN A CA 1
ATOM 734 C C . ASN A 1 92 ? -0.932 -3.144 -18.794 1.00 80.50 92 ASN A C 1
ATOM 736 O O . ASN A 1 92 ? -1.032 -2.550 -17.721 1.00 80.50 92 ASN A O 1
ATOM 740 N N . MET A 1 93 ? -1.890 -3.100 -19.724 1.00 87.25 93 MET A N 1
ATOM 741 C CA . MET A 1 93 ? -3.191 -2.442 -19.557 1.00 87.25 93 MET A CA 1
ATOM 742 C C . MET A 1 93 ? -3.908 -2.820 -18.251 1.00 87.25 93 MET A C 1
ATOM 744 O O . MET A 1 93 ? -4.580 -1.977 -17.665 1.00 87.25 93 MET A O 1
ATOM 748 N N . GLU A 1 94 ? -3.747 -4.059 -17.777 1.00 91.12 94 GLU A N 1
ATOM 749 C CA . GLU A 1 94 ? -4.388 -4.560 -16.552 1.00 91.12 94 GLU A CA 1
ATOM 750 C C . GLU A 1 94 ? -3.960 -3.802 -15.284 1.00 91.12 94 GLU A C 1
ATOM 752 O O . GLU A 1 94 ? -4.760 -3.641 -14.365 1.00 91.12 94 GLU A O 1
ATOM 757 N N . ILE A 1 95 ? -2.723 -3.297 -15.236 1.00 94.94 95 ILE A N 1
ATOM 758 C CA . ILE A 1 95 ? -2.191 -2.600 -14.056 1.00 94.94 95 ILE A CA 1
ATOM 759 C C . ILE A 1 95 ? -2.268 -1.072 -14.167 1.00 94.94 95 ILE A C 1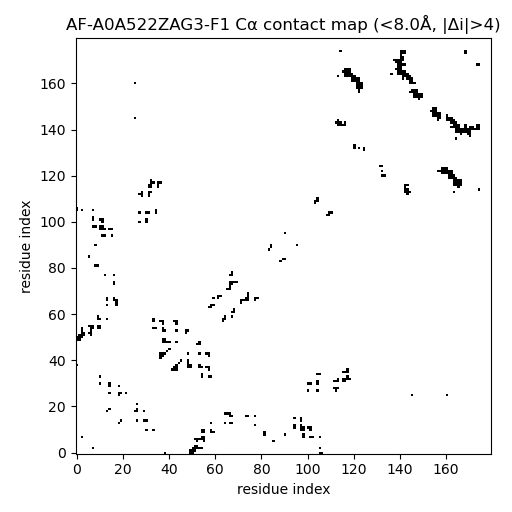
ATOM 761 O O . ILE A 1 95 ? -1.963 -0.377 -13.200 1.00 94.94 95 ILE A O 1
ATOM 765 N N . LEU A 1 96 ? -2.707 -0.528 -15.308 1.00 95.88 96 LEU A N 1
ATOM 766 C CA . LEU A 1 96 ? -2.783 0.922 -15.522 1.00 95.88 96 LEU A CA 1
ATOM 767 C C . LEU A 1 96 ? -3.625 1.675 -14.478 1.00 95.88 96 LEU A C 1
ATOM 769 O O . LEU A 1 96 ? -3.171 2.733 -14.039 1.00 95.88 96 LEU A O 1
ATOM 773 N N . PRO A 1 97 ? -4.795 1.178 -14.022 1.00 97.38 97 PRO A N 1
ATOM 774 C CA . PRO A 1 97 ? -5.542 1.856 -12.961 1.00 97.38 97 PRO A CA 1
ATOM 775 C C . PRO A 1 97 ? -4.730 1.995 -11.666 1.00 97.38 97 PRO A C 1
ATOM 777 O O . PRO A 1 97 ? -4.777 3.035 -11.012 1.00 97.38 97 PRO A O 1
ATOM 780 N N . PHE A 1 98 ? -3.930 0.979 -11.336 1.00 98.38 98 PHE A N 1
ATOM 781 C CA . PHE A 1 98 ? -3.080 0.971 -10.148 1.00 98.38 98 PHE A CA 1
ATOM 782 C C . PHE A 1 98 ? -1.836 1.845 -10.315 1.00 98.38 98 PHE A C 1
ATOM 784 O O . PHE A 1 98 ? -1.404 2.451 -9.341 1.00 98.38 98 PHE A O 1
ATOM 791 N N . ILE A 1 99 ? -1.291 1.961 -11.532 1.00 98.25 99 ILE A N 1
ATOM 792 C CA . ILE A 1 99 ? -0.231 2.931 -11.847 1.00 98.25 99 ILE A CA 1
ATOM 793 C C . ILE A 1 99 ? -0.746 4.350 -11.629 1.00 98.25 99 ILE A C 1
ATOM 795 O O . ILE A 1 99 ? -0.111 5.113 -10.910 1.00 98.25 99 ILE A O 1
ATOM 799 N N . ASN A 1 100 ? -1.922 4.679 -12.173 1.00 98.19 100 ASN A N 1
ATOM 800 C CA . ASN A 1 100 ? -2.520 6.000 -11.991 1.00 98.19 100 ASN A CA 1
ATOM 801 C C . ASN A 1 100 ? -2.735 6.311 -10.507 1.00 98.19 100 ASN A C 1
ATOM 803 O O . ASN A 1 100 ? -2.339 7.378 -10.048 1.00 98.19 100 ASN A O 1
ATOM 807 N N . LEU A 1 101 ? -3.300 5.368 -9.746 1.00 98.69 101 LEU A N 1
ATOM 808 C CA . LEU A 1 101 ? -3.507 5.545 -8.310 1.00 98.69 101 LEU A CA 1
ATOM 809 C C . LEU A 1 101 ? -2.183 5.699 -7.545 1.00 98.69 101 LEU A C 1
ATOM 811 O O . LEU A 1 101 ? -2.061 6.605 -6.721 1.00 98.69 101 LEU A O 1
ATOM 815 N N . ALA A 1 102 ? -1.186 4.855 -7.826 1.00 98.62 102 ALA A N 1
ATOM 816 C CA . ALA A 1 102 ? 0.133 4.941 -7.206 1.00 98.62 102 ALA A CA 1
ATOM 817 C C . ALA A 1 102 ? 0.782 6.303 -7.481 1.00 98.62 102 ALA A C 1
ATOM 819 O O . ALA A 1 102 ? 1.207 6.972 -6.542 1.00 98.62 102 ALA A O 1
ATOM 820 N N . THR A 1 103 ? 0.786 6.762 -8.736 1.00 98.50 103 THR A N 1
ATOM 821 C CA . THR A 1 103 ? 1.280 8.095 -9.104 1.00 98.50 103 THR A CA 1
ATOM 822 C C . THR A 1 103 ? 0.508 9.194 -8.379 1.00 98.50 103 THR A C 1
ATOM 824 O O . THR A 1 103 ? 1.128 10.053 -7.761 1.00 98.50 103 THR A O 1
ATOM 827 N N . SER A 1 104 ? -0.829 9.159 -8.381 1.00 98.56 104 SER A N 1
ATOM 828 C CA . SER A 1 104 ? -1.646 10.170 -7.700 1.00 98.56 104 SER A CA 1
ATOM 829 C C . SER A 1 104 ? -1.354 10.255 -6.202 1.00 98.56 104 SER A C 1
ATOM 831 O O . SER A 1 104 ? -1.258 11.357 -5.664 1.00 98.56 104 SER A O 1
ATOM 833 N N . VAL A 1 105 ? -1.162 9.119 -5.527 1.00 98.62 105 VAL A N 1
ATOM 834 C CA . VAL A 1 105 ? -0.801 9.100 -4.105 1.00 98.62 105 VAL A CA 1
ATOM 835 C C . VAL A 1 105 ? 0.633 9.567 -3.887 1.00 98.62 105 VAL A C 1
ATOM 837 O O . VAL A 1 105 ? 0.858 10.349 -2.971 1.00 98.62 105 VAL A O 1
ATOM 840 N N . LEU A 1 106 ? 1.607 9.161 -4.704 1.00 98.44 106 LEU A N 1
ATOM 841 C CA . LEU A 1 106 ? 3.008 9.582 -4.548 1.00 98.44 106 LEU A CA 1
ATOM 842 C C . LEU A 1 106 ? 3.218 11.081 -4.820 1.00 98.44 106 LEU A C 1
ATOM 844 O O . LEU A 1 106 ? 4.031 11.716 -4.143 1.00 98.44 106 LEU A O 1
ATOM 848 N N . GLU A 1 107 ? 2.434 11.649 -5.739 1.00 97.88 107 GLU A N 1
ATOM 849 C CA . GLU A 1 107 ? 2.369 13.087 -6.032 1.00 97.88 107 GLU A CA 1
ATOM 850 C C . GLU A 1 107 ? 1.543 13.883 -5.006 1.00 97.88 107 GLU A C 1
ATOM 852 O O . GLU A 1 107 ? 1.612 15.108 -4.966 1.00 97.88 107 GLU A O 1
ATOM 857 N N . GLY A 1 108 ? 0.768 13.216 -4.143 1.00 96.19 108 GLY A N 1
ATOM 858 C CA . GLY A 1 108 ? -0.113 13.889 -3.181 1.00 96.19 108 GLY A CA 1
ATOM 859 C C . GLY A 1 108 ? -1.324 14.570 -3.816 1.00 96.19 108 GLY A C 1
ATOM 860 O O . GLY A 1 108 ? -1.829 15.548 -3.277 1.00 96.19 108 GLY A O 1
ATOM 861 N N . LEU A 1 109 ? -1.795 14.053 -4.952 1.00 97.88 109 LEU A N 1
ATOM 862 C CA . LEU A 1 109 ? -2.997 14.528 -5.644 1.00 97.88 109 LEU A CA 1
ATOM 863 C C . LEU A 1 109 ? -4.299 14.000 -5.019 1.00 97.88 109 LEU A C 1
ATOM 865 O O . LEU A 1 109 ? -5.379 14.473 -5.362 1.00 97.88 109 LEU A O 1
ATOM 869 N N . VAL A 1 110 ? -4.202 13.012 -4.130 1.00 96.94 110 VAL A N 1
ATOM 870 C CA . VAL A 1 110 ? -5.317 12.425 -3.373 1.00 96.94 110 VAL A CA 1
ATOM 871 C C . VAL A 1 110 ? -4.977 12.541 -1.897 1.00 96.94 110 VAL A C 1
ATOM 873 O O . VAL A 1 110 ? -3.845 12.249 -1.546 1.00 96.94 110 VAL A O 1
ATOM 876 N N . GLU A 1 111 ? -5.917 12.955 -1.050 1.00 96.62 111 GLU A N 1
ATOM 877 C CA . GLU A 1 111 ? -5.718 13.138 0.398 1.00 96.62 111 GLU A CA 1
ATOM 878 C C . GLU A 1 111 ? -5.474 11.813 1.147 1.00 96.62 111 GLU A C 1
ATOM 880 O O . GLU A 1 111 ? -5.984 10.764 0.742 1.00 96.62 111 GLU A O 1
ATOM 885 N N . ASP A 1 112 ? -4.712 11.856 2.251 1.00 97.25 112 ASP A N 1
ATOM 886 C CA . ASP A 1 112 ? -4.513 10.702 3.142 1.00 97.25 112 ASP A CA 1
ATOM 887 C C . ASP A 1 112 ? -5.742 10.429 4.015 1.00 97.25 112 ASP A C 1
ATOM 889 O O . ASP A 1 112 ? -5.820 10.805 5.185 1.00 97.25 112 ASP A O 1
ATOM 893 N N . ILE A 1 113 ? -6.674 9.665 3.456 1.00 95.25 113 ILE A N 1
ATOM 894 C CA . ILE A 1 113 ? -7.882 9.181 4.136 1.00 95.25 113 ILE A CA 1
ATOM 895 C C . ILE A 1 113 ? -7.615 8.112 5.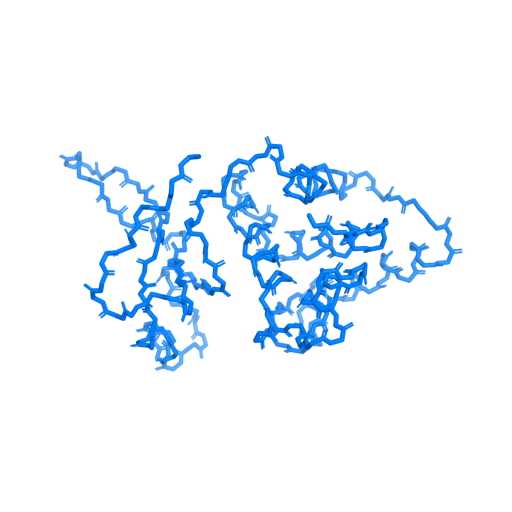216 1.00 95.25 113 ILE A C 1
ATOM 897 O O . ILE A 1 113 ? -8.556 7.574 5.801 1.00 95.25 113 ILE A O 1
ATOM 901 N N . THR A 1 114 ? -6.350 7.774 5.493 1.00 96.00 114 THR A N 1
ATOM 902 C CA . THR A 1 114 ? -5.959 6.859 6.579 1.00 96.00 114 THR A CA 1
ATOM 903 C C . THR A 1 114 ? -5.461 7.575 7.829 1.00 96.00 114 THR A C 1
ATOM 905 O O . THR A 1 114 ? -5.213 6.911 8.835 1.00 96.00 114 THR A O 1
ATOM 908 N N . ASN A 1 115 ? -5.318 8.906 7.791 1.00 93.81 115 ASN A N 1
ATOM 909 C CA . ASN A 1 115 ? -4.762 9.710 8.883 1.00 93.81 115 ASN A CA 1
ATOM 910 C C . ASN A 1 115 ? -3.363 9.237 9.317 1.00 93.81 115 ASN A C 1
ATOM 912 O O . ASN A 1 115 ? -3.088 9.044 10.507 1.00 93.81 115 ASN A O 1
ATOM 916 N N . GLY A 1 116 ? -2.466 9.016 8.355 1.00 96.06 116 GLY A N 1
ATOM 917 C CA . GLY A 1 116 ? -1.110 8.580 8.641 1.00 96.06 116 GLY A CA 1
ATOM 918 C C . GLY A 1 116 ? -1.041 7.126 9.103 1.00 96.06 116 GLY A C 1
ATOM 919 O O . GLY A 1 116 ? -0.254 6.819 10.002 1.00 96.06 116 GLY A O 1
ATOM 920 N N . ALA A 1 117 ? -1.850 6.218 8.559 1.00 97.88 117 ALA A N 1
ATOM 921 C CA . ALA A 1 117 ? -1.724 4.806 8.904 1.00 97.88 117 ALA A CA 1
ATOM 922 C C . ALA A 1 117 ? -0.451 4.188 8.312 1.00 97.88 117 ALA A C 1
ATOM 924 O O . ALA A 1 117 ? -0.052 4.494 7.191 1.00 97.88 117 ALA A O 1
ATOM 925 N N . ASP A 1 118 ? 0.172 3.277 9.055 1.00 97.31 118 ASP A N 1
ATOM 926 C CA . ASP A 1 118 ? 1.286 2.437 8.598 1.00 97.31 118 ASP A CA 1
ATOM 927 C C . ASP A 1 118 ? 1.068 0.944 8.875 1.00 97.31 118 ASP A C 1
ATOM 929 O O . ASP A 1 118 ? 1.879 0.106 8.476 1.00 97.31 118 ASP A O 1
ATOM 933 N N . HIS A 1 119 ? -0.045 0.584 9.507 1.00 96.56 119 HIS A N 1
ATOM 934 C CA . HIS A 1 119 ? -0.490 -0.794 9.649 1.00 96.56 119 HIS A CA 1
ATOM 935 C C . HIS A 1 119 ? -1.983 -0.886 9.358 1.00 96.56 119 HIS A C 1
ATOM 937 O O . HIS A 1 119 ? -2.737 0.056 9.596 1.00 96.56 119 HIS A O 1
ATOM 943 N N . TYR A 1 120 ? -2.415 -2.042 8.872 1.00 96.50 120 TYR A N 1
ATOM 944 C CA . TYR A 1 120 ? -3.825 -2.360 8.722 1.00 96.50 120 TYR A CA 1
ATOM 945 C C . TYR A 1 120 ? -4.043 -3.863 8.847 1.00 96.50 120 TYR A C 1
ATOM 947 O O . TYR A 1 120 ? -3.113 -4.659 8.699 1.00 96.50 120 TYR A O 1
ATOM 955 N N . HIS A 1 121 ? -5.278 -4.247 9.140 1.00 94.81 121 HIS A N 1
ATOM 956 C CA . HIS A 1 121 ? -5.738 -5.624 9.027 1.00 94.81 121 HIS A CA 1
ATOM 957 C C . HIS A 1 121 ? -7.208 -5.644 8.604 1.00 94.81 121 HIS A C 1
ATOM 959 O O . HIS A 1 121 ? -7.930 -4.667 8.803 1.00 94.81 121 HIS A O 1
ATOM 965 N N . THR A 1 122 ? -7.669 -6.762 8.049 1.00 93.75 122 THR A N 1
ATOM 966 C CA . THR A 1 122 ? -9.088 -6.968 7.730 1.00 93.75 122 THR A CA 1
ATOM 967 C C . THR A 1 122 ? -9.935 -6.966 9.002 1.00 93.75 122 THR A C 1
ATOM 969 O O . THR A 1 122 ? -9.510 -7.461 10.046 1.00 93.75 122 THR A O 1
ATOM 972 N N . VAL A 1 123 ? -11.161 -6.453 8.959 1.00 93.31 123 VAL A N 1
ATOM 973 C CA . VAL A 1 123 ? -12.069 -6.532 10.116 1.00 93.31 123 VAL A CA 1
ATOM 974 C C . VAL A 1 123 ? -12.344 -7.999 10.455 1.00 93.31 123 VAL A C 1
ATOM 976 O O . VAL A 1 123 ? -12.181 -8.427 11.600 1.00 93.31 123 VAL A O 1
ATOM 979 N N . ARG A 1 124 ? -12.667 -8.807 9.440 1.00 92.88 124 ARG A N 1
ATOM 980 C CA . ARG A 1 124 ? -12.870 -10.247 9.598 1.00 92.88 124 ARG A CA 1
ATOM 981 C C . ARG A 1 124 ? -11.548 -10.991 9.787 1.00 92.88 124 ARG A C 1
ATOM 983 O O . ARG A 1 124 ? -10.593 -10.790 9.038 1.00 92.88 124 ARG A O 1
ATOM 990 N N . ALA A 1 125 ? -11.546 -11.916 10.744 1.00 92.88 125 ALA A N 1
ATOM 991 C CA . ALA A 1 125 ? -10.437 -12.829 10.979 1.00 92.88 125 ALA A CA 1
ATOM 992 C C . ALA A 1 125 ? -10.188 -13.751 9.766 1.00 92.88 125 ALA A C 1
ATOM 994 O O . ALA A 1 125 ? -11.134 -14.391 9.286 1.00 92.88 125 ALA A O 1
ATOM 995 N N . PRO A 1 126 ? -8.934 -13.879 9.297 1.00 89.25 126 PRO A N 1
ATOM 996 C CA . PRO A 1 126 ? -8.543 -14.932 8.370 1.00 89.25 126 PRO A CA 1
ATOM 997 C C . PRO A 1 126 ? -8.783 -16.314 8.986 1.00 89.25 126 PRO A C 1
ATOM 999 O O . PRO A 1 126 ? -8.560 -16.515 10.179 1.00 89.25 126 PRO A O 1
ATOM 1002 N N . SER A 1 127 ? -9.184 -17.297 8.178 1.00 90.12 127 SER A N 1
ATOM 1003 C CA . SER A 1 127 ? -9.518 -18.650 8.662 1.00 90.12 127 SER A CA 1
ATOM 1004 C 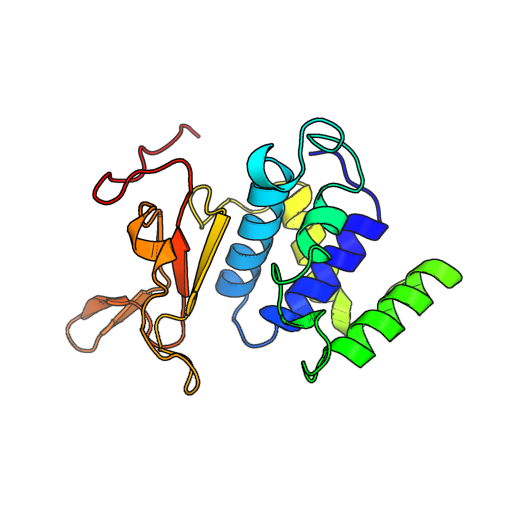C . SER A 1 127 ? -8.347 -19.389 9.317 1.00 90.12 127 SER A C 1
ATOM 1006 O O . SER A 1 127 ? -8.559 -20.309 10.099 1.00 90.12 127 SER A O 1
ATOM 1008 N N . TRP A 1 128 ? -7.117 -19.006 8.981 1.00 85.69 128 TRP A N 1
ATOM 1009 C CA . TRP A 1 128 ? -5.884 -19.581 9.514 1.00 85.69 128 TRP A CA 1
ATOM 1010 C C . TRP A 1 128 ? -5.375 -18.866 10.777 1.00 85.69 128 TRP A C 1
ATOM 1012 O O . TRP A 1 128 ? -4.409 -19.326 11.388 1.00 85.69 128 TRP A O 1
ATOM 1022 N N . ALA A 1 129 ? -5.975 -17.739 11.177 1.00 90.44 129 ALA A N 1
ATOM 1023 C CA . ALA A 1 129 ? -5.494 -16.951 12.306 1.00 90.44 129 ALA A CA 1
ATOM 1024 C C . ALA A 1 129 ? -5.850 -17.616 13.648 1.00 90.44 129 ALA A C 1
ATOM 1026 O O . ALA A 1 129 ? -7.014 -17.880 13.936 1.00 90.44 129 ALA A O 1
ATOM 1027 N N . GLN A 1 130 ? -4.848 -17.837 14.506 1.00 91.38 130 GLN A N 1
ATOM 1028 C CA . GLN A 1 130 ? -5.055 -18.392 15.856 1.00 91.38 130 GLN A CA 1
ATOM 1029 C C . GLN A 1 130 ? -5.644 -17.368 16.840 1.00 91.38 130 GLN A C 1
ATOM 1031 O O . GLN A 1 130 ? -6.278 -17.737 17.823 1.00 91.38 130 GLN A O 1
ATOM 1036 N N . SER A 1 131 ? -5.416 -16.075 16.594 1.00 93.56 131 SER A N 1
ATOM 1037 C CA . SER A 1 131 ? -6.008 -14.968 17.351 1.00 93.56 131 SER A CA 1
ATOM 1038 C C . SER A 1 131 ? -6.293 -13.791 16.421 1.00 93.56 131 SER A C 1
ATOM 1040 O O . SER A 1 131 ? -5.559 -13.577 15.454 1.00 93.56 131 SER A O 1
ATOM 1042 N N . TRP A 1 132 ? -7.366 -13.048 16.708 1.00 93.94 132 TRP A N 1
ATOM 1043 C CA . TRP A 1 132 ? -7.763 -11.862 15.951 1.00 93.94 132 TRP A CA 1
ATOM 1044 C C . TRP A 1 132 ? -8.402 -10.808 16.872 1.00 93.94 132 TRP A C 1
ATOM 1046 O O . TRP A 1 132 ? -9.171 -11.195 17.756 1.00 93.94 132 TRP A O 1
ATOM 1056 N N . PRO A 1 133 ? -8.131 -9.503 16.689 1.00 94.00 133 PRO A N 1
ATOM 1057 C CA . PRO A 1 133 ? -7.149 -8.919 15.766 1.00 94.00 133 PRO A CA 1
ATOM 1058 C C . PRO A 1 133 ? -5.702 -9.342 16.098 1.00 94.00 133 PRO A C 1
ATOM 1060 O O . PRO A 1 133 ? -5.460 -9.890 17.180 1.00 94.00 133 PRO A O 1
ATOM 1063 N N . PRO A 1 134 ? -4.735 -9.144 15.181 1.00 93.19 134 PRO A N 1
ATOM 1064 C CA . PRO A 1 134 ? -3.339 -9.499 15.419 1.00 93.19 134 PRO A CA 1
ATOM 1065 C C . PRO A 1 134 ? -2.796 -8.891 16.715 1.00 93.19 134 PRO A C 1
ATOM 1067 O O . PRO A 1 134 ? -3.141 -7.770 17.084 1.00 93.19 134 PRO A O 1
ATOM 1070 N N . THR A 1 135 ? -1.894 -9.592 17.402 1.00 93.81 135 THR A N 1
ATOM 1071 C CA . THR A 1 135 ? -1.368 -9.140 18.703 1.00 93.81 135 THR A CA 1
ATOM 1072 C C . THR A 1 135 ? -0.677 -7.778 18.636 1.00 93.81 135 THR A C 1
ATOM 1074 O O . THR A 1 135 ? -0.795 -7.001 19.583 1.00 93.81 135 THR A O 1
ATOM 1077 N N . TRP A 1 136 ? -0.025 -7.458 17.512 1.00 92.94 136 TRP A N 1
ATOM 1078 C CA . TRP A 1 136 ? 0.602 -6.155 17.280 1.00 92.94 136 TRP A CA 1
ATOM 1079 C C . TRP A 1 136 ? -0.405 -4.997 17.290 1.00 92.94 136 TRP A C 1
ATOM 1081 O O . TRP A 1 136 ? -0.033 -3.888 17.661 1.00 92.94 136 TRP A O 1
ATOM 1091 N N . ALA A 1 137 ? -1.683 -5.233 16.965 1.00 93.69 137 ALA A N 1
ATOM 1092 C CA . ALA A 1 137 ? -2.703 -4.182 16.905 1.00 93.69 137 ALA A CA 1
ATOM 1093 C C . ALA A 1 137 ? -2.939 -3.517 18.271 1.00 93.69 137 ALA A C 1
ATOM 1095 O O . ALA A 1 137 ? -3.360 -2.369 18.348 1.00 93.69 137 ALA A O 1
ATOM 1096 N N . LYS A 1 138 ? -2.606 -4.210 19.367 1.00 92.69 138 LYS A N 1
ATOM 1097 C CA . LYS A 1 138 ? -2.693 -3.672 20.733 1.00 92.69 138 LYS A CA 1
ATOM 1098 C C . LYS A 1 138 ? -1.620 -2.627 21.044 1.00 92.69 138 LYS A C 1
ATOM 1100 O O . LYS A 1 138 ? -1.720 -1.969 22.072 1.00 92.69 138 LYS A O 1
ATOM 1105 N N . ALA A 1 139 ? -0.586 -2.506 20.211 1.00 93.31 139 ALA A N 1
ATOM 1106 C CA . ALA A 1 139 ? 0.520 -1.577 20.429 1.00 93.31 139 ALA A CA 1
ATOM 1107 C C . ALA A 1 139 ? 0.250 -0.170 19.873 1.00 93.31 139 ALA A C 1
ATOM 1109 O O . ALA A 1 139 ? 0.957 0.764 20.248 1.00 93.31 139 ALA A O 1
ATOM 1110 N N . TYR A 1 140 ? -0.756 -0.008 19.007 1.00 94.50 140 TYR A N 1
ATOM 1111 C CA . TYR A 1 140 ? -0.967 1.208 18.222 1.00 94.50 140 TYR A CA 1
ATOM 1112 C C . TYR A 1 140 ? -2.413 1.702 18.300 1.00 94.50 140 TYR A C 1
ATOM 1114 O O . TYR A 1 140 ? -3.345 0.930 18.524 1.00 94.50 140 TYR A O 1
ATOM 1122 N N . GLY A 1 141 ? -2.603 3.005 18.115 1.00 93.44 141 GLY A N 1
ATOM 1123 C CA . GLY A 1 141 ? -3.919 3.629 18.029 1.00 93.44 141 GLY A CA 1
ATOM 1124 C C . GLY A 1 141 ? -4.563 3.418 16.660 1.00 93.44 141 GLY A C 1
ATOM 1125 O O . GLY A 1 141 ? -3.883 3.480 15.632 1.00 93.44 141 GLY A O 1
ATOM 1126 N N . VAL A 1 142 ? -5.880 3.188 16.656 1.00 94.00 142 VAL A N 1
ATOM 1127 C CA . VAL A 1 142 ? -6.700 3.173 15.436 1.00 94.00 142 VAL A CA 1
ATOM 1128 C C . VAL A 1 142 ? -6.833 4.604 14.921 1.00 94.00 142 VAL A C 1
ATOM 1130 O O . VAL A 1 14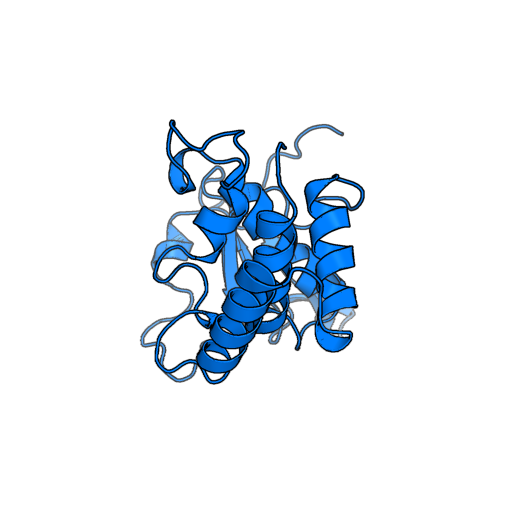2 ? -7.201 5.503 15.677 1.00 94.00 142 VAL A O 1
ATOM 1133 N N . VAL A 1 143 ? -6.548 4.807 13.637 1.00 94.75 143 VAL A N 1
ATOM 1134 C CA . VAL A 1 143 ? -6.564 6.129 12.983 1.00 94.75 143 VAL A CA 1
ATOM 1135 C C . VAL A 1 143 ? -7.580 6.230 11.845 1.00 94.75 143 VAL A C 1
ATOM 1137 O O . VAL A 1 143 ? -8.016 7.333 11.520 1.00 94.75 143 VAL A O 1
ATOM 1140 N N . ALA A 1 144 ? -8.014 5.096 11.291 1.00 94.00 144 ALA A N 1
ATOM 1141 C CA . ALA A 1 144 ? -9.121 5.009 10.343 1.00 94.00 144 ALA A CA 1
ATOM 1142 C C . ALA A 1 144 ? -9.738 3.600 10.356 1.00 94.00 144 ALA A C 1
ATOM 1144 O O . ALA A 1 144 ? -9.115 2.631 10.797 1.00 94.00 144 ALA A O 1
ATOM 1145 N N . CYS A 1 145 ? -10.969 3.477 9.867 1.00 93.25 145 CYS A N 1
ATOM 1146 C CA . CYS A 1 145 ? -11.657 2.203 9.677 1.00 93.25 145 CYS A CA 1
ATOM 1147 C C . CYS A 1 145 ? -12.621 2.327 8.494 1.00 93.25 145 CYS A C 1
ATOM 1149 O O . CYS A 1 145 ? -13.219 3.384 8.296 1.00 93.25 145 CYS A O 1
ATOM 1151 N N . ASP A 1 146 ? -12.754 1.267 7.703 1.00 91.56 146 ASP A N 1
ATOM 1152 C CA . ASP A 1 146 ? -13.826 1.167 6.711 1.00 91.56 146 ASP A CA 1
ATOM 1153 C C . ASP A 1 146 ? -15.164 1.002 7.438 1.00 91.56 146 ASP A C 1
ATOM 1155 O O . ASP A 1 146 ? -15.275 0.191 8.360 1.00 91.56 146 ASP A O 1
ATOM 1159 N N . THR A 1 147 ? -16.182 1.766 7.040 1.00 92.00 147 THR A N 1
ATOM 1160 C CA . THR A 1 147 ? -17.476 1.788 7.733 1.00 92.00 147 THR A CA 1
ATOM 1161 C C . THR A 1 147 ? -18.650 1.650 6.774 1.00 92.00 147 THR A C 1
ATOM 1163 O O . THR A 1 147 ? -18.560 2.010 5.603 1.00 92.00 147 THR A O 1
ATOM 1166 N N . ILE A 1 148 ? -19.758 1.125 7.289 1.00 91.25 148 ILE A N 1
ATOM 1167 C CA . ILE A 1 148 ? -21.063 1.067 6.628 1.00 91.25 148 ILE A CA 1
ATOM 1168 C C . ILE A 1 148 ? -22.125 1.632 7.567 1.00 91.25 148 ILE A C 1
ATOM 1170 O O . ILE A 1 148 ? -21.938 1.656 8.781 1.00 91.25 148 ILE A O 1
ATOM 1174 N N . VAL A 1 149 ? -23.245 2.065 6.997 1.00 92.88 149 VAL A N 1
ATOM 1175 C CA . VAL A 1 149 ? -24.449 2.400 7.761 1.00 92.88 149 VAL A CA 1
ATOM 1176 C C . VAL A 1 149 ? -25.296 1.137 7.880 1.00 92.88 149 VAL A C 1
ATOM 1178 O O . VAL A 1 149 ? -25.583 0.496 6.864 1.00 92.88 149 VAL A O 1
ATOM 1181 N N . ASP A 1 150 ? -25.644 0.745 9.101 1.00 89.75 150 ASP A N 1
ATOM 1182 C CA . ASP A 1 150 ? -26.469 -0.432 9.353 1.00 89.75 150 ASP A CA 1
ATOM 1183 C C . ASP A 1 150 ? -27.971 -0.170 9.125 1.00 89.75 150 ASP A C 1
ATOM 1185 O O . ASP A 1 150 ? -28.386 0.892 8.655 1.00 89.75 150 ASP A O 1
ATOM 1189 N N . GLY A 1 151 ? -28.806 -1.174 9.413 1.00 88.44 151 GLY A N 1
ATOM 1190 C CA . GLY A 1 151 ? -30.257 -1.079 9.226 1.00 88.44 151 GLY A CA 1
ATOM 1191 C C . GLY A 1 151 ? -30.945 -0.051 10.132 1.00 88.44 151 GLY A C 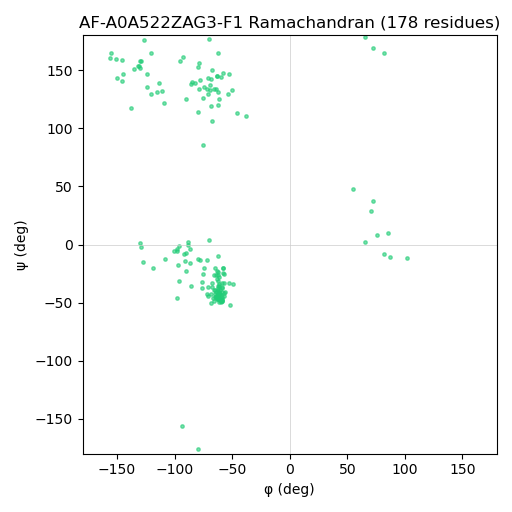1
ATOM 1192 O O . GLY A 1 151 ? -32.041 0.394 9.791 1.00 88.44 151 GLY A O 1
ATOM 1193 N N . ASP A 1 152 ? -30.300 0.342 11.231 1.00 91.81 152 ASP A N 1
ATOM 1194 C CA . ASP A 1 152 ? -30.796 1.317 12.203 1.00 91.81 152 ASP A CA 1
ATOM 1195 C C . ASP A 1 152 ? -30.248 2.734 11.934 1.00 91.81 152 ASP A C 1
ATOM 1197 O O . ASP A 1 152 ? -30.625 3.697 12.606 1.00 91.81 152 ASP A O 1
ATOM 1201 N N . GLY A 1 153 ? -29.406 2.893 10.906 1.00 90.38 153 GLY A N 1
ATOM 1202 C CA . GLY A 1 153 ? -28.794 4.167 10.539 1.00 90.38 153 GLY A CA 1
ATOM 1203 C C . GLY A 1 153 ? -27.505 4.479 11.305 1.00 90.38 153 GLY A C 1
ATOM 1204 O O . GLY A 1 153 ? -27.013 5.605 11.212 1.00 90.38 153 GLY A O 1
ATOM 1205 N N . GLU A 1 154 ? -26.953 3.520 12.052 1.00 91.69 154 GLU A N 1
ATOM 1206 C CA . GLU A 1 154 ? -25.706 3.679 12.795 1.00 91.69 154 GLU A CA 1
ATOM 1207 C C . GLU A 1 154 ? -24.493 3.369 11.906 1.00 91.69 154 GLU A C 1
ATOM 1209 O O . GLU A 1 154 ? -24.480 2.414 11.128 1.00 91.69 154 GLU A O 1
ATOM 1214 N N . THR A 1 155 ? -23.441 4.183 12.022 1.00 90.81 155 THR A N 1
ATOM 1215 C CA . THR A 1 155 ? -22.164 3.922 11.351 1.00 90.81 155 THR A CA 1
ATOM 1216 C C . THR A 1 155 ? -21.364 2.885 12.137 1.00 90.81 155 THR A C 1
ATOM 1218 O O . THR A 1 155 ? -20.873 3.168 13.229 1.00 90.81 155 THR A O 1
ATOM 1221 N N . ILE A 1 156 ? -21.164 1.710 11.545 1.00 89.81 156 ILE A N 1
ATOM 1222 C CA . ILE A 1 156 ? -20.407 0.589 12.117 1.00 89.81 156 ILE A CA 1
ATOM 1223 C C . ILE A 1 156 ? -19.225 0.209 11.215 1.00 89.81 156 ILE A C 1
ATOM 1225 O O . ILE A 1 156 ? -19.174 0.596 10.050 1.00 89.81 156 ILE A O 1
ATOM 1229 N N . ALA A 1 157 ? -18.268 -0.573 11.721 1.00 89.31 157 ALA A N 1
ATOM 1230 C CA . ALA A 1 157 ? -17.168 -1.091 10.900 1.00 89.31 157 ALA A CA 1
ATOM 1231 C C . ALA A 1 157 ? -17.685 -2.044 9.800 1.00 89.31 157 ALA A C 1
ATOM 1233 O O . ALA A 1 157 ? -18.470 -2.944 10.105 1.00 89.31 157 ALA A O 1
ATOM 1234 N N . ASP A 1 158 ? -17.222 -1.899 8.549 1.00 91.62 158 ASP A N 1
ATOM 1235 C CA . ASP A 1 158 ? -17.556 -2.847 7.471 1.00 91.62 158 ASP A CA 1
ATOM 1236 C C . ASP A 1 158 ? -16.873 -4.195 7.762 1.00 91.62 158 ASP A C 1
ATOM 1238 O O . ASP A 1 158 ? -15.639 -4.266 7.777 1.00 91.62 158 ASP A O 1
ATOM 1242 N N . PRO A 1 159 ? -17.618 -5.303 7.925 1.00 89.06 159 PRO A N 1
ATOM 1243 C CA . PRO A 1 159 ? -17.033 -6.628 8.133 1.00 89.06 159 PRO A CA 1
ATOM 1244 C C . PRO A 1 159 ? -16.081 -7.093 7.017 1.00 89.06 159 PRO A C 1
ATOM 1246 O O . PRO A 1 159 ? -15.289 -8.015 7.229 1.00 89.06 159 PRO A O 1
ATOM 1249 N N . ARG A 1 160 ? -16.176 -6.503 5.822 1.00 88.44 160 ARG A N 1
ATOM 1250 C CA . ARG A 1 160 ? -15.333 -6.782 4.647 1.00 88.44 160 ARG A CA 1
ATOM 1251 C C . ARG A 1 160 ? -14.196 -5.775 4.476 1.00 88.44 160 ARG A C 1
ATOM 1253 O O . ARG A 1 160 ? -13.378 -5.956 3.580 1.00 88.44 160 ARG A O 1
ATOM 1260 N N . GLY A 1 161 ? -14.167 -4.731 5.296 1.00 92.06 161 GLY A N 1
ATOM 1261 C CA . GLY A 1 161 ? -13.167 -3.681 5.236 1.00 92.06 161 GLY A CA 1
ATOM 1262 C C . GLY A 1 161 ? -11.987 -3.930 6.168 1.00 92.06 161 GLY A C 1
ATOM 1263 O O . GLY A 1 161 ? -11.690 -5.063 6.564 1.00 92.06 161 GLY A O 1
ATOM 1264 N N . HIS A 1 162 ? -11.317 -2.844 6.530 1.00 95.06 162 HIS A N 1
ATOM 1265 C CA . HIS A 1 162 ? -10.079 -2.837 7.291 1.00 95.06 162 HIS A CA 1
ATOM 1266 C C . HIS A 1 162 ? -10.130 -1.878 8.477 1.00 95.06 162 HIS A C 1
ATOM 1268 O O . HIS A 1 162 ? -10.885 -0.903 8.517 1.00 95.06 162 HIS A O 1
ATOM 1274 N N . VAL A 1 163 ? -9.257 -2.155 9.440 1.00 96.06 163 VAL A N 1
ATOM 1275 C CA . VAL A 1 163 ? -8.902 -1.239 10.522 1.00 96.06 163 VAL A CA 1
ATOM 1276 C C . VAL A 1 163 ? -7.467 -0.786 10.301 1.00 96.06 163 VAL A C 1
ATOM 1278 O O . VAL A 1 163 ? -6.591 -1.616 10.056 1.00 96.06 163 VAL A O 1
ATOM 1281 N N . PHE A 1 164 ? -7.233 0.519 10.395 1.00 97.06 164 PHE A N 1
ATOM 1282 C CA . PHE A 1 164 ? -5.954 1.162 10.123 1.00 97.06 164 PHE A CA 1
ATOM 1283 C C . PHE A 1 164 ? -5.361 1.750 11.401 1.00 97.06 164 PHE A C 1
ATOM 1285 O O . PHE A 1 164 ? -6.063 2.362 12.209 1.00 97.06 164 PHE A O 1
ATOM 1292 N N . TYR A 1 165 ? -4.051 1.592 11.563 1.00 97.12 165 TYR A N 1
ATOM 1293 C CA . TYR A 1 165 ? -3.303 1.974 12.754 1.00 97.12 165 TYR A CA 1
ATOM 1294 C C . TYR A 1 165 ? -2.078 2.798 12.381 1.00 97.12 165 TYR A C 1
ATOM 1296 O O . TYR A 1 165 ? -1.495 2.610 11.310 1.00 97.12 165 TYR A O 1
ATOM 1304 N N . SER A 1 166 ? -1.652 3.662 13.300 1.00 96.06 166 SER A N 1
ATOM 1305 C CA . SER A 1 166 ? -0.404 4.412 13.174 1.00 96.06 166 SER A CA 1
ATOM 1306 C C . SER A 1 166 ? 0.529 4.109 14.335 1.00 96.06 166 SER A C 1
ATOM 1308 O O . SER A 1 166 ? 0.153 4.272 15.495 1.00 96.06 166 SER A O 1
ATOM 1310 N N . SER A 1 167 ? 1.782 3.764 14.032 1.00 94.25 167 SER A N 1
ATOM 1311 C CA . SER A 1 167 ? 2.834 3.624 15.050 1.00 94.25 167 SER A CA 1
ATOM 1312 C C . SER A 1 167 ? 3.160 4.912 15.816 1.00 94.25 167 SER A C 1
ATOM 1314 O O . SER A 1 167 ? 3.867 4.866 16.822 1.00 94.25 167 SER A O 1
ATOM 1316 N N . LEU A 1 168 ? 2.632 6.054 15.366 1.00 93.56 168 LEU A N 1
ATOM 1317 C CA . LEU A 1 168 ? 2.793 7.359 16.007 1.00 93.56 168 LEU A CA 1
ATOM 1318 C C . LEU A 1 168 ? 1.675 7.690 17.008 1.00 93.56 168 LEU A C 1
ATOM 1320 O O . LEU A 1 168 ? 1.787 8.686 17.717 1.00 93.56 168 LEU A O 1
ATOM 1324 N N . VAL A 1 169 ? 0.613 6.882 17.075 1.00 92.62 169 VAL A N 1
ATOM 1325 C CA . VAL A 1 169 ? -0.543 7.100 17.960 1.00 92.62 169 VAL A CA 1
ATOM 1326 C C . VAL A 1 169 ? -0.599 5.971 18.982 1.00 92.62 169 VAL A C 1
ATOM 1328 O O . VAL A 1 169 ? -0.503 4.797 18.614 1.00 92.62 169 VAL A O 1
ATOM 1331 N N . LYS A 1 170 ? -0.751 6.289 20.274 1.00 89.81 170 LYS A N 1
ATOM 1332 C CA . LYS A 1 170 ? -0.863 5.245 21.303 1.00 89.81 170 LYS A CA 1
ATOM 1333 C C . LYS A 1 170 ? -2.274 4.646 21.344 1.00 89.81 170 LYS A C 1
ATOM 1335 O O . LYS A 1 170 ? -3.245 5.313 20.983 1.00 89.81 170 LYS A O 1
ATOM 1340 N N . PRO A 1 171 ? -2.428 3.407 21.841 1.00 89.19 171 PRO A N 1
ATOM 1341 C CA . PRO A 1 171 ? -3.742 2.820 22.077 1.00 89.19 171 PRO A CA 1
ATOM 1342 C C . PRO A 1 171 ? -4.622 3.720 22.957 1.00 89.19 171 PRO A C 1
ATOM 1344 O O . PRO A 1 171 ? -4.200 4.151 24.028 1.00 89.19 171 PRO A O 1
ATOM 1347 N N . GLY A 1 172 ? -5.852 3.986 22.511 1.00 78.38 172 GLY A N 1
ATOM 1348 C CA . GLY A 1 172 ? -6.825 4.811 23.238 1.00 78.38 172 GLY A CA 1
ATOM 1349 C C . GLY A 1 172 ? -6.664 6.326 23.063 1.00 78.38 172 GLY A C 1
ATOM 1350 O O . GLY A 1 172 ? -7.553 7.069 23.475 1.00 78.38 172 GLY A O 1
ATOM 1351 N N . GLU A 1 173 ? -5.592 6.799 22.423 1.00 78.25 173 GLU A N 1
ATOM 1352 C CA . GLU A 1 173 ? -5.487 8.195 21.998 1.00 78.25 173 GLU A CA 1
ATOM 1353 C C . GLU A 1 173 ? -6.294 8.395 20.708 1.00 78.25 173 GLU A C 1
ATOM 1355 O O . GLU A 1 173 ? -6.206 7.601 19.770 1.00 78.25 173 GLU A O 1
ATOM 1360 N N . LYS A 1 174 ? -7.095 9.464 20.647 1.00 59.16 174 LYS A N 1
ATOM 1361 C CA . LYS A 1 174 ? -7.652 9.911 19.366 1.00 59.16 174 LYS A CA 1
ATOM 1362 C C . LYS A 1 174 ? -6.505 10.473 18.534 1.00 59.16 174 LYS A C 1
ATOM 1364 O O . LYS A 1 174 ? -5.689 11.221 19.071 1.00 59.16 174 LYS A O 1
ATOM 1369 N N . SER A 1 175 ? -6.475 10.140 17.242 1.00 56.94 175 SER A N 1
ATOM 1370 C CA . SER A 1 175 ? -5.636 10.830 16.258 1.00 56.94 175 SER A CA 1
ATOM 1371 C C . SER A 1 175 ? -5.793 12.336 16.471 1.00 56.94 175 SER A C 1
ATOM 1373 O O . SER A 1 175 ? -6.895 12.875 16.335 1.00 56.94 175 SER A O 1
ATOM 1375 N N . ALA A 1 176 ? -4.724 13.001 16.908 1.00 49.69 176 ALA A N 1
ATOM 1376 C CA . ALA A 1 176 ? -4.701 14.449 16.942 1.00 49.69 176 ALA A CA 1
ATOM 1377 C C . ALA A 1 176 ? -4.712 14.886 15.480 1.00 49.69 176 ALA A C 1
ATOM 1379 O O . ALA A 1 176 ? -3.720 14.698 14.786 1.00 49.69 176 ALA A O 1
ATOM 1380 N N . SER A 1 177 ? -5.849 15.397 15.012 1.00 39.03 177 SER A N 1
ATOM 1381 C CA . SER A 1 177 ? -5.984 16.084 13.728 1.00 39.03 177 SER A CA 1
ATOM 1382 C C . SER A 1 177 ? -4.737 16.939 13.461 1.00 39.03 177 SER A C 1
ATOM 1384 O O . SER A 1 177 ? -4.494 17.904 14.190 1.00 39.03 177 SER A O 1
ATOM 1386 N N . ILE A 1 178 ? -3.925 16.544 12.477 1.00 37.12 178 ILE A N 1
ATOM 1387 C CA . ILE A 1 178 ? -2.737 17.289 12.036 1.00 37.12 178 ILE A CA 1
ATOM 1388 C C . ILE A 1 178 ? -3.214 18.340 11.018 1.00 37.12 178 ILE A C 1
ATOM 1390 O O . ILE A 1 178 ? -4.131 18.037 10.255 1.00 37.12 178 ILE A O 1
ATOM 1394 N N . PRO A 1 179 ? -2.684 19.578 11.040 1.00 27.86 179 PRO A N 1
ATOM 1395 C CA . PRO A 1 179 ? -3.262 20.701 10.310 1.00 27.86 179 PRO A CA 1
ATOM 1396 C C . PRO A 1 179 ? -3.239 20.480 8.797 1.00 27.86 179 PRO A C 1
ATOM 1398 O O . PRO A 1 179 ? -2.278 19.915 8.275 1.00 27.86 179 PRO A O 1
ATOM 1401 N N . SER A 1 180 ? -4.289 20.990 8.149 1.00 32.69 180 SER A N 1
ATOM 1402 C CA . SER A 1 180 ? -4.414 21.221 6.704 1.00 32.69 180 SER A CA 1
ATOM 1403 C C . SER A 1 180 ? -3.200 21.910 6.091 1.00 32.69 180 SER A C 1
ATOM 1405 O O . SER A 1 180 ? -2.729 22.879 6.739 1.00 32.69 180 SER A O 1
#

Foldseek 3Di:
DDEDPLLLLLQLLLLVQAPVPDPPVQSLQSLLLLVLLLCDCVRQNDVRHPHYCSSVSQSQPPPSGCLCDPPRPNNVVSVVQSVVCVVPNDDDPVSVVSSVSNVCVNVVVDDNQQLSFNDKDQLDDDPPDPDPPDPCVQAWDFADADWDQDPVRDTDGDNGIMTTTHNVHGHPDHRPPDDD